Protein AF-A0A497E7P8-F1 (afdb_monomer_lite)

pLDDT: mean 84.79, std 16.1, range [25.72, 96.69]

Radius of gyration: 25.71 Å; chains: 1; bounding box: 51×33×72 Å

Foldseek 3Di:
DALLLVVLCVLCPPPPVLLQQLLVLQDDPPDPDSPVSSVVNVCCSVQVPCVVVCLVSCCVSSPDDSVSSVVRSVRRVVVNVVVVVVVLVVVLVVCQVPDFWWKFFQFPAPAFPCNVVCVVVVLSCLRIDGDDDPCLLVDDPVVVLVSVLVSLVCCCVVPVQQRHRRGHGQKIWTDSGSPDHTFIAGSNSDTDPPPPPDCPVDDDPPPPPDDD

Structure (mmCIF, N/CA/C/O backbone):
data_AF-A0A497E7P8-F1
#
_entry.id   AF-A0A497E7P8-F1
#
loop_
_atom_site.group_PDB
_atom_site.id
_atom_site.type_symbol
_atom_site.label_atom_id
_atom_site.label_alt_id
_atom_site.label_comp_id
_atom_site.label_asym_id
_atom_site.label_entity_id
_atom_site.label_seq_id
_atom_site.pdbx_PDB_ins_code
_atom_site.Cartn_x
_atom_site.Cartn_y
_atom_site.Cartn_z
_atom_site.occupancy
_atom_site.B_iso_or_equiv
_atom_site.auth_seq_id
_atom_site.auth_comp_id
_atom_site.auth_asym_id
_atom_site.auth_atom_id
_atom_site.pdbx_PDB_model_num
ATOM 1 N N . MET A 1 1 ? 8.114 -11.329 -21.591 1.00 76.38 1 MET A N 1
ATOM 2 C CA . MET A 1 1 ? 8.600 -10.273 -22.505 1.00 76.38 1 MET A CA 1
ATOM 3 C C . MET A 1 1 ? 7.388 -9.759 -23.255 1.00 76.38 1 MET A C 1
ATOM 5 O O . MET A 1 1 ? 6.686 -10.575 -23.845 1.00 76.38 1 MET A O 1
ATOM 9 N N . ILE A 1 2 ? 7.108 -8.468 -23.131 1.00 91.38 2 ILE A N 1
ATOM 10 C CA . ILE A 1 2 ? 5.916 -7.795 -23.674 1.00 91.38 2 ILE A CA 1
ATOM 11 C C . ILE A 1 2 ? 6.019 -7.539 -25.187 1.00 91.38 2 ILE A C 1
ATOM 13 O O . ILE A 1 2 ? 7.109 -7.665 -25.750 1.00 91.38 2 ILE A O 1
ATOM 17 N N . ALA A 1 3 ? 4.910 -7.175 -25.836 1.00 92.44 3 ALA A N 1
ATOM 18 C CA . ALA A 1 3 ? 4.824 -7.016 -27.293 1.00 92.44 3 ALA A CA 1
ATOM 19 C C . ALA A 1 3 ? 5.850 -6.024 -27.881 1.00 92.44 3 ALA A C 1
ATOM 21 O O . ALA A 1 3 ? 6.645 -6.420 -28.735 1.00 92.44 3 ALA A O 1
ATOM 22 N N . ILE A 1 4 ? 5.952 -4.795 -27.360 1.00 91.81 4 ILE A N 1
ATOM 23 C CA . ILE A 1 4 ? 6.941 -3.809 -27.841 1.00 91.81 4 ILE A CA 1
ATOM 24 C C . ILE A 1 4 ? 8.383 -4.291 -27.632 1.00 91.81 4 ILE A C 1
ATOM 26 O O . ILE A 1 4 ? 9.257 -4.059 -28.462 1.00 91.81 4 ILE A O 1
ATOM 30 N N . GLY A 1 5 ? 8.636 -5.033 -26.551 1.00 92.19 5 GLY A N 1
ATOM 31 C CA . GLY A 1 5 ? 9.935 -5.645 -26.291 1.00 92.19 5 GLY A CA 1
ATOM 32 C C . GLY A 1 5 ? 10.304 -6.709 -27.320 1.00 92.19 5 GLY A C 1
ATOM 33 O O . GLY A 1 5 ? 11.454 -6.760 -27.753 1.00 92.19 5 GLY A O 1
ATOM 34 N N . LYS A 1 6 ? 9.326 -7.519 -27.747 1.00 93.38 6 LYS A N 1
ATOM 35 C CA . LYS A 1 6 ? 9.499 -8.499 -28.827 1.00 93.38 6 LYS A CA 1
ATOM 36 C C . LYS A 1 6 ? 9.767 -7.807 -30.162 1.00 93.38 6 LYS A C 1
ATOM 38 O O . LYS A 1 6 ? 10.708 -8.208 -30.836 1.00 93.38 6 LYS A O 1
ATOM 43 N N . LEU A 1 7 ? 9.017 -6.753 -30.499 1.00 92.00 7 LEU A N 1
ATOM 44 C CA . LEU A 1 7 ? 9.219 -5.989 -31.735 1.00 92.00 7 LEU A CA 1
ATOM 45 C C . LEU A 1 7 ? 10.624 -5.371 -31.788 1.00 92.00 7 LEU A C 1
ATOM 47 O O . LEU A 1 7 ? 11.366 -5.578 -32.745 1.00 92.00 7 LEU A O 1
ATOM 51 N N . ILE A 1 8 ? 11.040 -4.686 -30.717 1.00 91.62 8 ILE A N 1
ATOM 52 C CA . ILE A 1 8 ? 12.391 -4.115 -30.608 1.00 91.62 8 ILE A CA 1
ATOM 53 C C . ILE A 1 8 ? 13.456 -5.217 -30.753 1.00 91.62 8 ILE A C 1
ATOM 55 O O . ILE A 1 8 ? 14.441 -5.041 -31.471 1.00 91.62 8 ILE A O 1
ATOM 59 N N . GLN A 1 9 ? 13.259 -6.371 -30.107 1.00 92.25 9 GLN A N 1
ATOM 60 C CA . GLN A 1 9 ? 14.181 -7.505 -30.199 1.00 92.25 9 GLN A CA 1
ATOM 61 C C . GLN A 1 9 ? 14.230 -8.115 -31.608 1.00 92.25 9 GLN A C 1
ATOM 63 O O . GLN A 1 9 ? 15.297 -8.554 -32.028 1.00 92.25 9 GLN A O 1
ATOM 68 N N . GLN A 1 10 ? 13.117 -8.134 -32.344 1.00 91.38 10 GLN A N 1
ATOM 69 C CA . GLN A 1 10 ? 13.063 -8.605 -33.731 1.00 91.38 10 GLN A CA 1
ATOM 70 C C . GLN A 1 10 ? 13.811 -7.664 -34.684 1.00 91.38 10 GLN A C 1
ATOM 72 O O . GLN A 1 10 ? 14.543 -8.134 -35.550 1.00 91.38 10 GLN A O 1
ATOM 77 N N . ILE A 1 11 ? 13.683 -6.347 -34.494 1.00 88.50 11 ILE A N 1
ATOM 78 C CA . ILE A 1 11 ? 14.318 -5.330 -35.350 1.00 88.50 11 ILE A CA 1
ATOM 79 C C . ILE A 1 11 ? 15.834 -5.254 -35.110 1.00 88.50 11 ILE A C 1
ATOM 81 O O . ILE A 1 11 ? 16.630 -5.139 -36.046 1.00 88.50 11 ILE A O 1
ATOM 85 N N . ILE A 1 12 ? 16.246 -5.303 -33.842 1.00 90.06 12 ILE A N 1
ATOM 86 C CA . ILE A 1 12 ? 17.648 -5.119 -33.439 1.00 90.06 12 ILE A CA 1
ATOM 87 C C . ILE A 1 12 ? 18.404 -6.450 -33.417 1.00 90.06 12 ILE A C 1
ATOM 89 O O . ILE A 1 12 ? 19.608 -6.488 -33.673 1.00 90.06 12 ILE A O 1
ATOM 93 N N . GLY A 1 13 ? 17.724 -7.555 -33.107 1.00 86.50 13 GLY A N 1
ATOM 94 C CA . GLY A 1 13 ? 18.360 -8.852 -32.908 1.00 86.50 13 GLY A CA 1
ATOM 95 C C . GLY A 1 13 ? 19.451 -8.792 -31.832 1.00 86.50 13 GLY A C 1
ATOM 96 O O . GLY A 1 13 ? 19.269 -8.213 -30.759 1.00 86.50 13 GLY A O 1
ATOM 97 N N . ASN A 1 14 ? 20.609 -9.382 -32.132 1.00 83.50 14 ASN A N 1
ATOM 98 C CA . ASN A 1 14 ? 21.807 -9.325 -31.284 1.00 83.50 14 ASN A CA 1
ATOM 99 C C . ASN A 1 14 ? 22.784 -8.205 -31.695 1.00 83.50 14 ASN A C 1
ATOM 101 O O . ASN A 1 14 ? 23.927 -8.181 -31.230 1.00 83.50 14 ASN A O 1
ATOM 105 N N . ASP A 1 15 ? 22.359 -7.276 -32.558 1.00 89.69 15 ASP A N 1
ATOM 106 C CA . ASP A 1 15 ? 23.207 -6.192 -33.047 1.00 89.69 15 ASP A CA 1
ATOM 107 C C . ASP A 1 15 ? 23.409 -5.122 -31.962 1.00 89.69 15 ASP A C 1
ATOM 109 O O . ASP A 1 15 ? 22.532 -4.311 -31.642 1.00 89.69 15 ASP A O 1
ATOM 113 N N . LYS A 1 16 ? 24.617 -5.110 -31.389 1.00 87.19 16 LYS A N 1
ATOM 114 C CA . LYS A 1 16 ? 25.016 -4.142 -30.361 1.00 87.19 16 LYS A CA 1
ATOM 115 C C . LYS A 1 16 ? 24.975 -2.701 -30.874 1.00 87.19 16 LYS A C 1
ATOM 117 O O . LYS A 1 16 ? 24.646 -1.807 -30.098 1.00 87.19 16 LYS A O 1
ATOM 122 N N . LYS A 1 17 ? 25.284 -2.469 -32.154 1.00 87.69 17 LYS A N 1
ATOM 123 C CA . LYS A 1 17 ? 25.338 -1.127 -32.744 1.00 87.69 17 LYS A CA 1
ATOM 124 C C . LYS A 1 17 ? 23.933 -0.544 -32.870 1.00 87.69 17 LYS A C 1
ATOM 126 O O . LYS A 1 17 ? 23.681 0.527 -32.323 1.00 87.69 17 LYS A O 1
ATOM 131 N N . LYS A 1 18 ? 22.994 -1.299 -33.446 1.00 87.25 18 LYS A N 1
ATOM 132 C CA . LYS A 1 18 ? 21.576 -0.895 -33.525 1.00 87.25 18 LYS A CA 1
ATOM 133 C C . LYS A 1 18 ? 20.956 -0.672 -32.146 1.00 87.25 18 LYS A C 1
ATOM 135 O O . LYS A 1 18 ? 20.196 0.270 -31.939 1.00 87.25 18 LYS A O 1
ATOM 140 N N . ARG A 1 19 ? 21.325 -1.500 -31.160 1.00 88.50 19 ARG A N 1
ATOM 141 C CA . ARG A 1 19 ? 20.886 -1.319 -29.769 1.00 88.50 19 ARG A CA 1
ATOM 142 C C . ARG A 1 19 ? 21.391 -0.009 -29.164 1.00 88.50 19 ARG A C 1
ATOM 144 O O . ARG A 1 19 ? 20.652 0.646 -28.432 1.00 88.50 19 ARG A O 1
ATOM 151 N N . HIS A 1 20 ? 22.641 0.359 -29.440 1.00 89.69 20 HIS A N 1
ATOM 152 C CA . HIS A 1 20 ? 23.222 1.624 -28.991 1.00 89.69 20 HIS A CA 1
ATOM 153 C C . HIS A 1 20 ? 22.551 2.824 -29.668 1.00 89.69 20 HIS A C 1
ATOM 155 O O . HIS A 1 20 ? 22.216 3.790 -28.986 1.00 89.69 20 HIS A O 1
ATOM 161 N N . GLU A 1 21 ? 22.307 2.742 -30.976 1.00 88.75 21 GLU A N 1
ATOM 162 C CA . GLU A 1 21 ? 21.628 3.783 -31.754 1.00 88.75 21 GLU A CA 1
ATOM 163 C C . GLU A 1 21 ? 20.201 4.024 -31.248 1.00 88.75 21 GLU A C 1
ATOM 165 O O . GLU A 1 21 ? 19.846 5.167 -30.950 1.00 88.75 21 GLU A O 1
ATOM 170 N N . LEU A 1 22 ? 19.418 2.959 -31.029 1.00 89.38 22 LEU A N 1
ATOM 171 C CA . LEU A 1 22 ? 18.080 3.093 -30.450 1.00 89.38 22 LEU A CA 1
ATOM 172 C C . LEU A 1 22 ? 18.133 3.652 -29.020 1.00 89.38 22 LEU A C 1
ATOM 174 O O . LEU A 1 22 ? 17.327 4.494 -28.641 1.00 89.38 22 LEU A O 1
ATOM 178 N N . ALA A 1 23 ? 19.084 3.216 -28.193 1.00 90.19 23 ALA A N 1
ATOM 179 C CA . ALA A 1 23 ? 19.199 3.755 -26.840 1.00 90.19 23 ALA A CA 1
ATOM 180 C C . ALA A 1 23 ? 19.486 5.270 -26.850 1.00 90.19 23 ALA A C 1
ATOM 182 O O . ALA A 1 23 ? 18.928 6.003 -26.031 1.00 90.19 23 ALA A O 1
ATOM 183 N N . LEU A 1 24 ? 20.316 5.745 -27.784 1.00 89.19 24 LEU A N 1
ATOM 184 C CA . LEU A 1 24 ? 20.619 7.167 -27.949 1.00 89.19 24 LEU A CA 1
ATOM 185 C C . LEU A 1 24 ? 19.427 7.970 -28.473 1.00 89.19 24 LEU A C 1
ATOM 187 O O . LEU A 1 24 ? 19.174 9.052 -27.946 1.00 89.19 24 LEU A O 1
ATOM 191 N N . SER A 1 25 ? 18.669 7.450 -29.441 1.00 87.62 25 SER A N 1
ATOM 192 C CA . SER A 1 25 ? 17.491 8.153 -29.975 1.00 87.62 25 SER A CA 1
ATOM 193 C C . SER A 1 25 ? 16.391 8.340 -28.921 1.00 87.62 25 SER A C 1
ATOM 195 O O . SER A 1 25 ? 15.680 9.347 -28.913 1.00 87.62 25 SER A O 1
ATOM 197 N N . LEU A 1 26 ? 16.295 7.417 -27.960 1.00 86.50 26 LEU A N 1
ATOM 198 C CA . LEU A 1 26 ? 15.367 7.523 -26.834 1.00 86.50 26 LEU A CA 1
ATOM 199 C C . LEU A 1 26 ? 15.877 8.455 -25.716 1.00 86.50 26 LEU A C 1
ATOM 201 O O . LEU A 1 26 ? 15.078 8.977 -24.925 1.00 86.50 26 LEU A O 1
ATOM 205 N N . ALA A 1 27 ? 17.186 8.706 -25.638 1.00 87.25 27 ALA A N 1
ATOM 206 C CA . ALA A 1 27 ? 17.802 9.528 -24.599 1.00 87.25 27 ALA A CA 1
ATOM 207 C C . ALA A 1 27 ? 17.568 11.045 -24.804 1.00 87.25 27 ALA A C 1
ATOM 209 O O . ALA A 1 27 ? 17.138 11.489 -25.870 1.00 87.25 27 ALA A O 1
ATOM 210 N N . PRO A 1 28 ? 17.800 11.878 -23.771 1.00 83.56 28 PRO A N 1
ATOM 211 C CA . PRO A 1 28 ? 17.889 13.326 -23.941 1.00 83.56 28 PRO A CA 1
ATOM 212 C C . PRO A 1 28 ? 19.086 13.734 -24.826 1.00 83.56 28 PRO A C 1
ATOM 214 O O . PRO A 1 28 ? 20.125 13.060 -24.781 1.00 83.56 28 PRO A O 1
ATOM 217 N N . PRO A 1 29 ? 18.995 14.854 -25.570 1.00 80.12 29 PRO A N 1
ATOM 218 C CA . PRO A 1 29 ? 20.116 15.388 -26.343 1.00 80.12 29 PRO A CA 1
ATOM 219 C C . PRO A 1 29 ? 21.347 15.642 -25.460 1.00 80.12 29 PRO A C 1
ATOM 221 O O . PRO A 1 29 ? 21.220 16.083 -24.319 1.00 80.12 29 PRO A O 1
ATOM 224 N N . GLY A 1 30 ? 22.546 15.363 -25.979 1.00 79.62 30 GLY A N 1
ATOM 225 C CA . GLY A 1 30 ? 23.806 15.590 -25.254 1.00 79.62 30 GLY A CA 1
ATOM 226 C C . GLY A 1 30 ? 24.160 14.530 -24.201 1.00 79.62 30 GLY A C 1
ATOM 227 O O . GLY A 1 30 ? 25.077 14.739 -23.405 1.00 79.62 30 GLY A O 1
ATOM 228 N N . THR A 1 31 ? 23.465 13.388 -24.182 1.00 84.12 31 THR A N 1
ATOM 229 C CA . THR A 1 31 ? 23.794 12.269 -23.286 1.00 84.12 31 THR A CA 1
ATOM 230 C C . THR A 1 31 ? 25.178 11.696 -23.618 1.00 84.12 31 THR A C 1
ATOM 232 O O . THR A 1 31 ? 25.364 11.087 -24.666 1.00 84.12 31 THR A O 1
ATOM 235 N N . LYS A 1 32 ? 26.148 11.878 -22.710 1.00 77.69 32 LYS A N 1
ATOM 236 C CA . LYS A 1 32 ? 27.525 11.356 -22.847 1.00 77.69 32 LYS A CA 1
ATOM 237 C C . LYS A 1 32 ? 27.699 9.936 -22.291 1.00 77.69 32 LYS A C 1
ATOM 239 O O . LYS A 1 32 ? 28.597 9.220 -22.714 1.00 77.69 32 LYS A O 1
ATOM 244 N N . ASP A 1 33 ? 26.849 9.537 -21.344 1.00 86.38 33 ASP A N 1
ATOM 245 C CA . ASP A 1 33 ? 26.874 8.221 -20.693 1.00 86.38 33 ASP A CA 1
ATOM 246 C C . ASP A 1 33 ? 25.777 7.311 -21.264 1.00 86.38 33 ASP A C 1
ATOM 248 O O . ASP A 1 33 ? 24.584 7.521 -21.025 1.00 86.38 33 ASP A O 1
ATOM 252 N N . LEU A 1 34 ? 26.197 6.282 -22.003 1.00 85.75 34 LEU A N 1
ATOM 253 C CA . LEU A 1 34 ? 25.316 5.323 -22.667 1.00 85.75 34 LEU A CA 1
ATOM 254 C C . LEU A 1 34 ? 24.761 4.240 -21.720 1.00 85.75 34 LEU A C 1
ATOM 256 O O . LEU A 1 34 ? 23.762 3.589 -22.039 1.00 85.75 34 LEU A O 1
ATOM 260 N N . GLY A 1 35 ? 25.346 4.067 -20.530 1.00 88.31 35 GLY A N 1
ATOM 261 C CA . GLY A 1 35 ? 24.931 3.029 -19.586 1.00 88.31 35 GLY A CA 1
ATOM 262 C C . GLY A 1 35 ? 23.484 3.205 -19.119 1.00 88.31 35 GLY A C 1
ATOM 263 O O . GLY A 1 35 ? 22.708 2.245 -19.082 1.00 88.31 35 GLY A O 1
ATOM 264 N N . LYS A 1 36 ? 23.078 4.447 -18.821 1.00 88.31 36 LYS A N 1
ATOM 265 C CA . LYS A 1 36 ? 21.703 4.756 -18.387 1.00 88.31 36 LYS A CA 1
ATOM 266 C C . LYS A 1 36 ? 20.666 4.539 -19.502 1.00 88.31 36 LYS A C 1
ATOM 268 O O . LYS A 1 36 ? 19.674 3.860 -19.225 1.00 88.31 36 LYS A O 1
ATOM 273 N N . PRO A 1 37 ? 20.842 5.061 -20.733 1.00 89.56 37 PRO A N 1
ATOM 274 C CA . PRO A 1 37 ? 19.954 4.759 -21.856 1.00 89.56 37 PRO A CA 1
ATOM 275 C 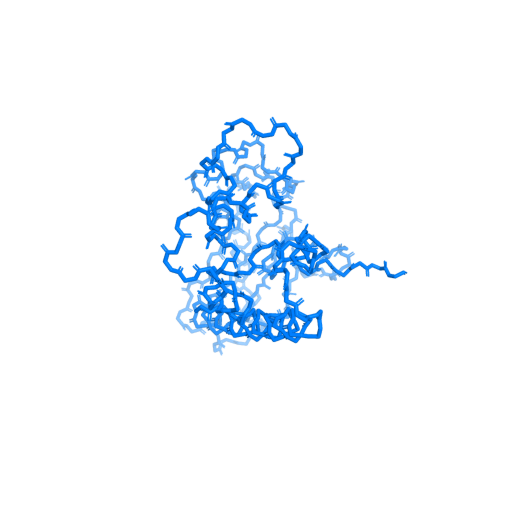C . PRO A 1 37 ? 19.795 3.267 -22.144 1.00 89.56 37 PRO A C 1
ATOM 277 O O . PRO A 1 37 ? 18.669 2.797 -22.286 1.00 89.56 37 PRO A O 1
ATOM 280 N N . LEU A 1 38 ? 20.889 2.498 -22.153 1.00 91.19 38 LEU A N 1
ATOM 281 C CA . LEU A 1 38 ? 20.825 1.056 -22.410 1.00 91.19 38 LEU A CA 1
ATOM 282 C C . LEU A 1 38 ? 20.051 0.304 -21.330 1.00 91.19 38 LEU A C 1
ATOM 284 O O . LEU A 1 38 ? 19.269 -0.594 -21.648 1.00 91.19 38 LEU A O 1
ATOM 288 N N . ARG A 1 39 ? 20.226 0.687 -20.058 1.00 90.50 39 ARG A N 1
ATOM 289 C CA . ARG A 1 39 ? 19.448 0.121 -18.950 1.00 90.50 39 ARG A CA 1
ATOM 290 C C . ARG A 1 39 ? 17.959 0.435 -19.092 1.00 90.50 39 ARG A C 1
ATOM 292 O O . ARG A 1 39 ? 17.146 -0.461 -18.903 1.00 90.50 39 ARG A O 1
ATOM 299 N N . ARG A 1 40 ? 17.609 1.671 -19.463 1.00 90.06 40 ARG A N 1
ATOM 300 C CA . ARG A 1 40 ? 16.211 2.080 -19.694 1.00 90.06 40 ARG A CA 1
ATOM 301 C C . ARG A 1 40 ? 15.588 1.355 -20.881 1.00 90.06 40 ARG A C 1
ATOM 303 O O . ARG A 1 40 ? 14.454 0.917 -20.773 1.00 90.06 40 ARG A O 1
ATOM 310 N N . LEU A 1 41 ? 16.327 1.186 -21.978 1.00 91.00 41 LEU A N 1
ATOM 311 C CA . LEU A 1 41 ? 15.869 0.402 -23.124 1.00 91.00 41 LEU A CA 1
ATOM 312 C C . LEU A 1 41 ? 15.643 -1.065 -22.729 1.00 91.00 41 LEU A C 1
ATOM 314 O O . LEU A 1 41 ? 14.617 -1.641 -23.069 1.00 91.00 41 LEU A O 1
ATOM 318 N N . ALA A 1 42 ? 16.561 -1.660 -21.962 1.00 90.88 42 ALA A N 1
ATOM 319 C CA . ALA A 1 42 ? 16.397 -3.025 -21.462 1.00 90.88 42 ALA A CA 1
ATOM 320 C C . ALA A 1 42 ? 15.180 -3.165 -20.527 1.00 90.88 42 ALA A C 1
ATOM 322 O O . ALA A 1 42 ? 14.463 -4.161 -20.592 1.00 90.88 42 ALA A O 1
ATOM 323 N N . GLU A 1 43 ? 14.942 -2.173 -19.668 1.00 91.00 43 GLU A N 1
ATOM 324 C CA . GLU A 1 43 ? 13.773 -2.111 -18.790 1.00 91.00 43 GLU A CA 1
ATOM 325 C C . GLU A 1 43 ? 12.482 -1.988 -19.600 1.00 91.00 43 GLU A C 1
ATOM 327 O O . GLU A 1 43 ? 11.607 -2.837 -19.457 1.00 91.00 43 GLU A O 1
ATOM 332 N N . LEU A 1 44 ? 12.423 -1.049 -20.548 1.00 91.25 44 LEU A N 1
ATOM 333 C CA . LEU A 1 44 ? 11.313 -0.882 -21.485 1.00 91.25 44 LEU A CA 1
ATOM 334 C C . LEU A 1 44 ? 10.996 -2.181 -22.239 1.00 91.25 44 LEU A C 1
ATOM 336 O O . LEU A 1 44 ? 9.845 -2.593 -22.280 1.00 91.25 44 LEU A O 1
ATOM 340 N N . MET A 1 45 ? 12.000 -2.873 -22.787 1.00 92.38 45 MET A N 1
ATOM 341 C CA . MET A 1 45 ? 11.788 -4.143 -23.498 1.00 92.38 45 MET A CA 1
ATOM 342 C C . MET A 1 45 ? 11.275 -5.263 -22.581 1.00 92.38 45 MET A C 1
ATOM 344 O O . MET A 1 45 ? 10.562 -6.169 -23.017 1.00 92.38 45 MET A O 1
ATOM 348 N N . ARG A 1 46 ? 11.661 -5.244 -21.302 1.00 91.94 46 ARG A N 1
ATOM 349 C CA . ARG A 1 46 ? 11.294 -6.289 -20.345 1.00 91.94 46 ARG A CA 1
ATOM 350 C C . ARG A 1 46 ? 9.903 -6.067 -19.760 1.00 91.94 46 ARG A C 1
ATOM 352 O O . ARG A 1 46 ? 9.145 -7.032 -19.675 1.00 91.94 46 ARG A O 1
ATOM 359 N N . THR A 1 47 ? 9.612 -4.841 -19.331 1.00 87.94 47 THR A N 1
ATOM 360 C CA . THR A 1 47 ? 8.450 -4.495 -18.499 1.00 87.94 47 THR A CA 1
ATOM 361 C C . THR A 1 47 ? 7.512 -3.487 -19.136 1.00 87.94 47 THR A C 1
ATOM 363 O O . THR A 1 47 ? 6.435 -3.283 -18.602 1.00 87.94 47 THR A O 1
ATOM 366 N N . GLY A 1 48 ? 7.900 -2.808 -20.217 1.00 86.81 48 GLY A N 1
ATOM 367 C CA . GLY A 1 48 ? 7.069 -1.758 -20.827 1.00 86.81 48 GLY A CA 1
ATOM 368 C C . GLY A 1 48 ? 6.993 -0.498 -19.986 1.00 86.81 48 GLY A C 1
ATOM 369 O O . GLY A 1 48 ? 6.218 0.410 -20.286 1.00 86.81 48 GLY A O 1
ATOM 370 N N . GLU A 1 49 ? 7.799 -0.421 -18.927 1.00 84.06 49 GLU A N 1
ATOM 371 C CA . GLU A 1 49 ? 7.821 0.745 -18.068 1.00 84.06 49 GLU A CA 1
ATOM 372 C C . GLU A 1 49 ? 8.208 1.972 -18.896 1.00 84.06 49 GLU A C 1
ATOM 374 O O . GLU A 1 49 ? 9.157 1.948 -19.682 1.00 84.06 49 GLU A O 1
ATOM 379 N N . ARG A 1 50 ? 7.476 3.070 -18.684 1.00 83.06 50 ARG A N 1
ATOM 380 C CA . ARG A 1 50 ? 7.690 4.356 -19.367 1.00 83.06 50 ARG A CA 1
ATOM 381 C C . ARG A 1 50 ? 7.415 4.320 -20.866 1.00 83.06 50 ARG A C 1
ATOM 383 O O . ARG A 1 50 ? 7.816 5.263 -21.544 1.00 83.06 50 ARG A O 1
ATOM 390 N N . LEU A 1 51 ? 6.689 3.316 -21.371 1.00 86.38 51 LEU A N 1
ATOM 391 C CA . LEU A 1 51 ? 6.28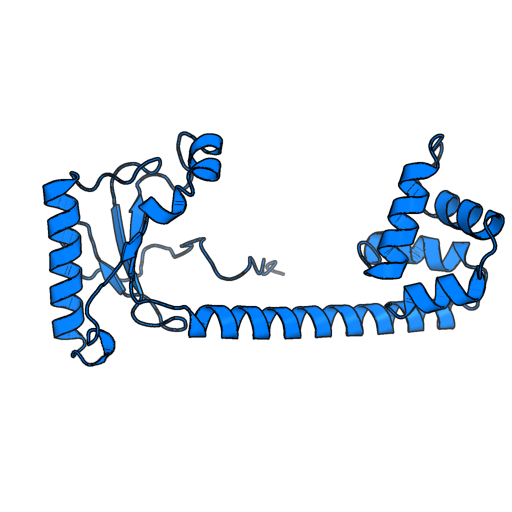7 3.271 -22.776 1.00 86.38 51 LEU A CA 1
ATOM 392 C C . LEU A 1 51 ? 5.636 4.587 -23.217 1.00 86.38 51 LEU A C 1
ATOM 394 O O . LEU A 1 51 ? 6.085 5.153 -24.204 1.00 86.38 51 LEU A O 1
ATOM 398 N N . ASN A 1 52 ? 4.716 5.143 -22.413 1.00 85.19 52 ASN A N 1
ATOM 399 C CA . ASN A 1 52 ? 4.085 6.460 -22.627 1.00 85.19 52 ASN A CA 1
ATOM 400 C C . ASN A 1 52 ? 5.081 7.596 -22.912 1.00 85.19 52 ASN A C 1
ATOM 402 O O . ASN A 1 52 ? 4.804 8.481 -23.709 1.00 85.19 52 ASN A O 1
ATOM 406 N N . ALA A 1 53 ? 6.249 7.591 -22.263 1.00 85.75 53 ALA A N 1
ATOM 407 C CA . ALA A 1 53 ? 7.260 8.634 -22.443 1.00 85.75 53 ALA A CA 1
ATOM 408 C C . ALA A 1 53 ? 8.109 8.440 -23.713 1.00 85.75 53 ALA A C 1
ATOM 410 O O . ALA A 1 53 ? 8.854 9.344 -24.095 1.00 85.75 53 ALA A O 1
ATOM 411 N N . TYR A 1 54 ? 8.032 7.263 -24.339 1.00 86.44 54 TYR A N 1
ATOM 412 C CA . TYR A 1 54 ? 8.867 6.867 -25.468 1.00 86.44 54 TYR A CA 1
ATOM 413 C C . TYR A 1 54 ? 8.087 6.582 -26.754 1.00 86.44 54 TYR A C 1
ATOM 415 O O . TYR A 1 54 ? 8.736 6.420 -27.777 1.00 86.44 54 TYR A O 1
ATOM 423 N N . GLN A 1 55 ? 6.749 6.564 -26.747 1.00 86.12 55 GLN A N 1
ATOM 424 C CA . GLN A 1 55 ? 5.924 6.162 -27.903 1.00 86.12 55 GLN A CA 1
ATOM 425 C C . GLN A 1 55 ? 6.307 6.896 -29.192 1.00 86.12 55 GLN A C 1
ATOM 427 O O . GLN A 1 55 ? 6.698 6.263 -30.167 1.00 86.12 55 GLN A O 1
ATOM 432 N N . GLU A 1 56 ? 6.305 8.231 -29.162 1.00 85.38 56 GLU A N 1
ATOM 433 C CA . GLU A 1 56 ? 6.633 9.057 -30.334 1.00 85.38 56 GLU A CA 1
ATOM 434 C C . GLU A 1 56 ? 8.081 8.858 -30.805 1.00 85.38 56 GLU A C 1
ATOM 436 O O . GLU A 1 56 ? 8.387 8.830 -32.000 1.00 85.38 56 GLU A O 1
ATOM 441 N N . LYS A 1 57 ? 9.000 8.655 -29.855 1.00 87.69 57 LYS A N 1
ATOM 442 C CA . LYS A 1 57 ? 10.404 8.387 -30.178 1.00 87.69 57 LYS A CA 1
ATOM 443 C C . LYS A 1 57 ? 10.605 6.983 -30.746 1.00 87.69 57 LYS A C 1
ATOM 445 O O . LYS A 1 57 ? 11.479 6.795 -31.577 1.00 87.69 57 LYS A O 1
ATOM 450 N N . LEU A 1 58 ? 9.818 5.999 -30.315 1.00 87.31 58 LEU A N 1
ATOM 451 C CA . LEU A 1 58 ? 9.877 4.632 -30.833 1.00 87.31 58 LEU A CA 1
ATOM 452 C C . LEU A 1 58 ? 9.347 4.563 -32.265 1.00 87.31 58 LEU A C 1
ATOM 454 O O . LEU A 1 58 ? 10.000 3.938 -33.097 1.00 87.31 58 LEU A O 1
ATOM 458 N N . ARG A 1 59 ? 8.236 5.255 -32.562 1.00 86.44 59 ARG A N 1
ATOM 459 C CA . ARG A 1 59 ? 7.687 5.367 -33.927 1.00 86.44 59 ARG A CA 1
ATOM 460 C C . ARG A 1 59 ? 8.729 5.899 -34.908 1.00 86.44 59 ARG A C 1
A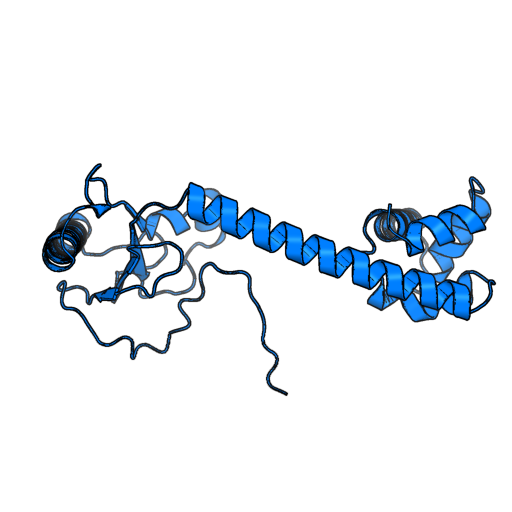TOM 462 O O . ARG A 1 59 ? 8.957 5.310 -35.955 1.00 86.44 59 ARG A O 1
ATOM 469 N N . SER A 1 60 ? 9.416 6.972 -34.521 1.00 85.00 60 SER A N 1
ATOM 470 C CA . SER A 1 60 ? 10.442 7.605 -35.358 1.00 85.00 60 SER A CA 1
ATOM 471 C C . SER A 1 60 ? 11.770 6.839 -35.409 1.00 85.00 60 SER A C 1
ATOM 473 O O . SER A 1 60 ? 12.438 6.850 -36.439 1.00 85.00 60 SER A O 1
ATOM 475 N N . ALA A 1 61 ? 12.178 6.170 -34.326 1.00 86.56 61 ALA A N 1
ATOM 476 C CA . ALA A 1 61 ? 13.504 5.556 -34.236 1.00 86.56 61 ALA A CA 1
ATOM 477 C C . ALA A 1 61 ? 13.596 4.118 -34.762 1.00 86.56 61 ALA A C 1
ATOM 479 O O . ALA A 1 61 ? 14.697 3.674 -35.082 1.00 86.56 61 ALA A O 1
ATOM 480 N N . LEU A 1 62 ? 12.491 3.367 -34.803 1.00 84.12 62 LEU A N 1
ATOM 481 C CA . LEU A 1 62 ? 12.528 1.954 -35.196 1.00 84.12 62 LEU A CA 1
ATOM 482 C C . LEU A 1 62 ? 12.609 1.746 -36.713 1.00 84.12 62 LEU A C 1
ATOM 484 O O . LEU A 1 62 ? 13.016 0.667 -37.138 1.00 84.12 62 LEU A O 1
ATOM 488 N N . GLY A 1 63 ? 12.278 2.763 -37.518 1.00 81.81 63 GLY A N 1
ATOM 489 C CA . GLY A 1 63 ? 12.406 2.709 -38.979 1.00 81.81 63 GLY A CA 1
ATOM 490 C C . GLY A 1 63 ? 11.564 1.610 -39.638 1.00 81.81 63 GLY A C 1
ATOM 491 O O . GLY A 1 63 ? 11.921 1.127 -40.709 1.00 81.81 63 GLY A O 1
ATOM 492 N N . VAL A 1 64 ? 10.489 1.185 -38.974 1.00 85.50 64 VAL A N 1
ATOM 493 C CA . VAL A 1 64 ? 9.515 0.204 -39.467 1.00 85.50 64 VAL A CA 1
ATOM 494 C C . VAL A 1 64 ? 8.170 0.881 -39.689 1.00 85.50 64 VAL A C 1
ATOM 496 O O . VAL A 1 64 ? 7.983 2.037 -39.311 1.00 85.50 64 VAL A O 1
ATOM 499 N N . ASP A 1 65 ? 7.244 0.145 -40.297 1.00 88.38 65 ASP A N 1
ATOM 500 C CA . ASP A 1 65 ? 5.875 0.599 -40.499 1.00 88.38 65 ASP A CA 1
ATOM 501 C C . ASP A 1 65 ? 5.238 1.082 -39.186 1.00 88.38 65 ASP A C 1
ATOM 503 O O . ASP A 1 65 ? 5.316 0.419 -38.146 1.00 88.38 65 ASP A O 1
ATOM 507 N N . GLU A 1 66 ? 4.621 2.260 -39.240 1.00 86.50 66 GLU A N 1
ATOM 508 C CA . GLU A 1 66 ? 4.054 2.927 -38.071 1.00 86.50 66 GLU A CA 1
ATOM 509 C C . GLU A 1 66 ? 2.897 2.116 -37.480 1.00 86.50 66 GLU A C 1
ATOM 511 O O . GLU A 1 66 ? 2.751 2.059 -36.256 1.00 86.50 66 GLU A O 1
ATOM 516 N N . MET A 1 67 ? 2.127 1.425 -38.331 1.00 88.62 67 MET A N 1
ATOM 517 C CA . MET A 1 67 ? 1.065 0.526 -37.8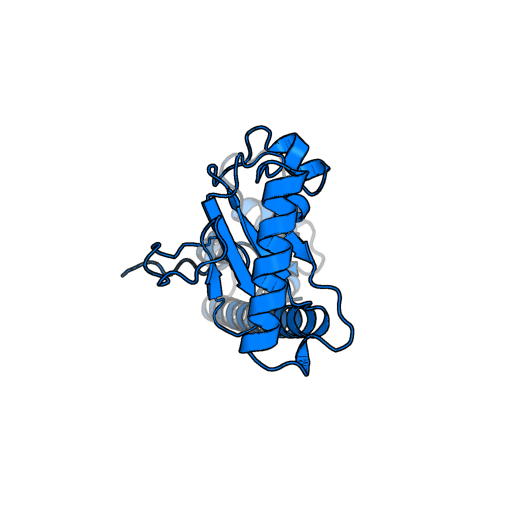77 1.00 88.62 67 MET A CA 1
ATOM 518 C C . MET A 1 67 ? 1.621 -0.601 -37.003 1.00 88.62 67 MET A C 1
ATOM 520 O O . MET A 1 67 ? 1.135 -0.795 -35.896 1.00 88.62 67 MET A O 1
ATOM 524 N N . LEU A 1 68 ? 2.714 -1.255 -37.415 1.00 89.94 68 LEU A N 1
ATOM 525 C CA . LEU A 1 68 ? 3.339 -2.323 -36.621 1.00 89.94 68 LEU A CA 1
ATOM 526 C C . LEU A 1 68 ? 3.820 -1.841 -35.243 1.00 89.94 68 LEU A C 1
ATOM 528 O O . LEU A 1 68 ? 3.754 -2.586 -34.262 1.00 89.94 68 LEU A O 1
ATOM 532 N N . VAL A 1 69 ? 4.326 -0.605 -35.150 1.00 88.50 69 VAL A N 1
ATOM 533 C CA . VAL A 1 69 ? 4.730 -0.019 -33.860 1.00 88.50 69 VAL A CA 1
ATOM 534 C C . VAL A 1 69 ? 3.509 0.281 -32.997 1.00 88.50 69 VAL A C 1
ATOM 536 O O . VAL A 1 69 ? 3.550 0.023 -31.794 1.00 88.50 69 VAL A O 1
ATOM 539 N N . ASN A 1 70 ? 2.436 0.808 -33.588 1.00 89.88 70 ASN A N 1
ATOM 540 C CA . ASN A 1 70 ? 1.194 1.106 -32.877 1.00 89.88 70 ASN A CA 1
ATOM 541 C C . ASN A 1 70 ? 0.533 -0.160 -32.330 1.00 89.88 70 ASN A C 1
ATOM 543 O O . ASN A 1 70 ? 0.241 -0.191 -31.135 1.00 89.88 70 ASN A O 1
ATOM 547 N N . ASP A 1 71 ? 0.424 -1.211 -33.142 1.00 93.06 71 ASP A N 1
ATOM 548 C CA . ASP A 1 71 ? -0.131 -2.503 -32.728 1.00 93.06 71 ASP A CA 1
ATOM 549 C C . ASP A 1 71 ? 0.663 -3.076 -31.542 1.00 93.06 71 ASP A C 1
ATOM 551 O O . ASP A 1 71 ? 0.108 -3.439 -30.506 1.00 93.06 71 ASP A O 1
ATOM 555 N N . ALA A 1 72 ? 2.001 -3.058 -31.618 1.00 91.44 72 ALA A N 1
ATOM 556 C CA . ALA A 1 72 ? 2.846 -3.551 -30.530 1.00 91.44 72 ALA A CA 1
ATOM 557 C C . ALA A 1 72 ? 2.759 -2.699 -29.247 1.00 91.44 72 ALA A C 1
ATOM 559 O O . ALA A 1 72 ? 2.974 -3.211 -28.139 1.00 91.44 72 ALA A O 1
ATOM 560 N N . ILE A 1 73 ? 2.496 -1.395 -29.377 1.00 91.88 73 ILE A N 1
ATOM 561 C CA . ILE A 1 73 ? 2.256 -0.490 -28.248 1.00 91.88 73 ILE A CA 1
ATOM 562 C C . ILE A 1 73 ? 0.898 -0.795 -27.603 1.00 91.88 73 ILE A C 1
ATOM 564 O O . ILE A 1 73 ? 0.834 -0.896 -26.376 1.00 91.88 73 ILE A O 1
ATOM 568 N N . GLU A 1 74 ? -0.153 -0.964 -28.403 1.00 93.06 74 GLU A N 1
ATOM 569 C CA . GLU A 1 74 ? -1.505 -1.288 -27.938 1.00 93.06 74 GLU A CA 1
ATOM 570 C C . GLU A 1 74 ? -1.536 -2.639 -27.217 1.00 93.06 74 GLU A C 1
ATOM 572 O O . GLU A 1 74 ? -1.884 -2.687 -26.034 1.00 93.06 74 GLU A O 1
ATOM 577 N N . ASP A 1 75 ? -0.995 -3.688 -27.845 1.00 93.56 75 ASP A N 1
ATOM 578 C CA . ASP A 1 75 ? -0.818 -5.014 -27.241 1.00 93.56 75 ASP A CA 1
ATOM 579 C C . ASP A 1 75 ? -0.073 -4.939 -25.900 1.00 93.56 75 ASP A C 1
ATOM 581 O O . ASP A 1 75 ? -0.366 -5.665 -24.944 1.00 93.56 75 ASP A O 1
ATOM 585 N N . THR A 1 76 ? 0.934 -4.063 -25.812 1.00 91.69 76 THR A N 1
ATOM 586 C CA . THR A 1 76 ? 1.684 -3.867 -24.569 1.00 91.69 76 THR A CA 1
ATOM 587 C C . THR A 1 76 ? 0.805 -3.256 -23.484 1.00 91.69 76 THR A C 1
ATOM 589 O O . THR A 1 76 ? 0.878 -3.694 -22.335 1.00 91.69 76 THR A O 1
ATOM 592 N N . PHE A 1 77 ? -0.026 -2.262 -23.802 1.00 92.19 77 PHE A N 1
ATOM 593 C CA . PHE A 1 77 ? -0.931 -1.683 -22.811 1.00 92.19 77 PHE A CA 1
ATOM 594 C C . PHE A 1 77 ? -1.982 -2.667 -22.331 1.00 92.19 77 PHE A C 1
ATOM 596 O O . PHE A 1 77 ? -2.246 -2.713 -21.128 1.00 92.19 77 PHE A O 1
ATOM 603 N N . GLU A 1 78 ? -2.542 -3.471 -23.231 1.00 93.19 78 GLU A N 1
ATOM 604 C CA . GLU A 1 78 ? -3.485 -4.519 -22.852 1.00 93.19 78 GLU A CA 1
ATOM 605 C C . GLU A 1 78 ? -2.836 -5.538 -21.911 1.00 93.19 78 GLU A C 1
ATOM 607 O O . GLU A 1 78 ? -3.392 -5.852 -20.854 1.00 93.19 78 GLU A O 1
ATOM 612 N N . GLN A 1 79 ? -1.614 -5.982 -22.229 1.00 92.06 79 GLN A N 1
ATOM 613 C CA . GLN A 1 79 ? -0.835 -6.883 -21.373 1.00 92.06 79 GLN A CA 1
ATOM 614 C C . GLN A 1 79 ? -0.574 -6.279 -19.988 1.00 92.06 79 GLN A C 1
ATOM 616 O O . GLN A 1 79 ? -0.769 -6.960 -18.980 1.00 92.06 79 GLN A O 1
ATOM 621 N N . LEU A 1 80 ? -0.168 -5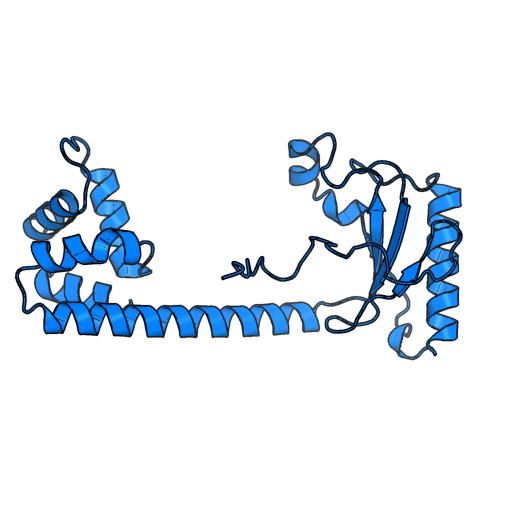.006 -19.922 1.00 90.38 80 LEU A N 1
ATOM 622 C CA . LEU A 1 80 ? 0.086 -4.318 -18.654 1.00 90.38 80 LEU A CA 1
ATOM 623 C C . LEU A 1 80 ? -1.187 -4.152 -17.824 1.00 90.38 80 LEU A C 1
ATOM 625 O O . LEU A 1 80 ? -1.165 -4.372 -16.613 1.00 90.38 80 LEU A O 1
ATOM 629 N N . LYS A 1 81 ? -2.306 -3.809 -18.466 1.00 91.12 81 LYS A N 1
ATOM 630 C CA . LYS A 1 81 ? -3.603 -3.682 -17.798 1.00 91.12 81 LYS A CA 1
ATOM 631 C C . LYS A 1 81 ? -4.053 -5.019 -17.213 1.00 91.12 81 LYS A C 1
ATOM 633 O O . LYS A 1 81 ? -4.435 -5.071 -16.043 1.00 91.12 81 LYS A O 1
ATOM 638 N N . LEU A 1 82 ? -3.953 -6.097 -17.991 1.00 91.56 82 LEU A N 1
ATOM 639 C CA . LEU A 1 82 ? -4.290 -7.441 -17.530 1.00 91.56 82 LEU A CA 1
ATOM 640 C C . LEU A 1 82 ? -3.390 -7.875 -16.365 1.00 91.56 82 LEU A C 1
ATOM 642 O O . LEU A 1 82 ? -3.877 -8.411 -15.369 1.00 91.56 82 LEU A O 1
ATOM 646 N N . GLU A 1 83 ? -2.082 -7.616 -16.450 1.00 89.69 83 GLU A N 1
ATOM 647 C CA . GLU A 1 83 ? -1.146 -7.933 -15.369 1.00 89.69 83 GLU A CA 1
ATOM 648 C C . GLU A 1 83 ? -1.479 -7.152 -14.091 1.00 89.69 83 GLU A C 1
ATOM 650 O O . GLU A 1 83 ? -1.528 -7.736 -13.006 1.00 89.69 83 GLU A O 1
ATOM 655 N N . GLU A 1 84 ? -1.774 -5.854 -14.195 1.00 89.56 84 GLU A N 1
ATOM 656 C CA . GLU A 1 84 ? -2.216 -5.055 -13.052 1.00 89.56 84 GLU A CA 1
ATOM 657 C C . GLU A 1 84 ? -3.500 -5.599 -12.419 1.00 89.56 84 GLU A C 1
ATOM 659 O O . GLU A 1 84 ? -3.611 -5.644 -11.191 1.00 89.56 84 GLU A O 1
ATOM 664 N N . GLU A 1 85 ? -4.482 -5.997 -13.228 1.00 92.38 85 GLU A N 1
ATOM 665 C CA . GLU A 1 85 ? -5.734 -6.583 -12.747 1.00 92.38 85 GLU A CA 1
ATOM 666 C C . GLU A 1 85 ? -5.485 -7.907 -12.020 1.00 92.38 85 GLU A C 1
ATOM 668 O O . GLU A 1 85 ? -5.959 -8.095 -10.894 1.00 92.38 85 GLU A O 1
ATOM 673 N N . LEU A 1 86 ? -4.661 -8.788 -12.591 1.00 91.81 86 LEU A N 1
ATOM 674 C CA . LEU A 1 86 ? -4.259 -10.039 -11.953 1.00 91.81 86 LEU A CA 1
ATOM 675 C C . LEU A 1 86 ? -3.513 -9.788 -10.640 1.00 91.81 86 LEU A C 1
ATOM 677 O O . LEU A 1 86 ? -3.826 -10.416 -9.624 1.00 91.81 86 LEU A O 1
ATOM 681 N N . GLN A 1 87 ? -2.581 -8.833 -10.614 1.00 88.50 87 GLN A N 1
ATOM 682 C CA . GLN A 1 87 ? -1.876 -8.447 -9.393 1.00 88.50 87 GLN A CA 1
ATOM 683 C C . GLN A 1 87 ? -2.839 -7.876 -8.344 1.00 88.50 87 GLN A C 1
ATOM 685 O O . GLN A 1 87 ? -2.724 -8.213 -7.164 1.00 88.50 87 GLN A O 1
ATOM 690 N N . LYS A 1 88 ? -3.817 -7.049 -8.737 1.00 87.88 88 LYS A N 1
ATOM 691 C CA . LYS A 1 88 ? -4.861 -6.534 -7.832 1.00 87.88 88 LYS A CA 1
ATOM 692 C C . LYS A 1 88 ? -5.690 -7.679 -7.249 1.00 87.88 88 LYS A C 1
ATOM 694 O O . LYS A 1 88 ? -5.902 -7.708 -6.037 1.00 87.88 88 LYS A O 1
ATOM 699 N N . ILE A 1 89 ? -6.101 -8.648 -8.070 1.00 90.12 89 ILE A N 1
ATOM 700 C CA . ILE A 1 89 ? -6.843 -9.836 -7.623 1.00 90.12 89 ILE A CA 1
ATOM 701 C C . ILE A 1 89 ? -6.001 -10.663 -6.645 1.00 90.12 89 ILE A C 1
ATOM 703 O O . ILE A 1 89 ? -6.491 -11.033 -5.578 1.00 90.12 89 ILE A O 1
ATOM 707 N N . GLN A 1 90 ? -4.733 -10.925 -6.965 1.00 89.94 90 GLN A N 1
ATOM 708 C CA . GLN A 1 90 ? -3.829 -11.678 -6.093 1.00 89.94 90 GLN A CA 1
ATOM 709 C C . GLN A 1 90 ? -3.597 -10.964 -4.760 1.00 89.94 90 GLN A C 1
ATOM 711 O O . GLN A 1 90 ? -3.704 -11.593 -3.707 1.00 89.94 90 GLN A O 1
ATOM 716 N N . ARG A 1 91 ? -3.354 -9.646 -4.781 1.00 85.81 91 ARG A N 1
ATOM 717 C CA . ARG A 1 91 ? -3.207 -8.827 -3.568 1.00 85.81 91 ARG A CA 1
ATOM 718 C C . ARG A 1 91 ? -4.472 -8.859 -2.718 1.00 85.81 91 ARG A C 1
ATOM 720 O O . ARG A 1 91 ? -4.369 -9.074 -1.516 1.00 85.81 91 ARG A O 1
ATOM 727 N N . ARG A 1 92 ? -5.656 -8.725 -3.327 1.00 86.56 92 ARG A N 1
ATOM 728 C CA . ARG A 1 92 ? -6.947 -8.837 -2.625 1.00 86.56 92 ARG A CA 1
ATOM 729 C C . ARG A 1 92 ? -7.139 -10.216 -2.003 1.00 86.56 92 ARG A C 1
ATOM 731 O O . ARG A 1 92 ? -7.476 -10.309 -0.828 1.00 86.56 92 ARG A O 1
ATOM 738 N N . ARG A 1 93 ? -6.872 -11.292 -2.750 1.00 89.62 93 ARG A N 1
ATOM 739 C CA . ARG A 1 93 ? -6.946 -12.671 -2.232 1.00 89.62 93 ARG A CA 1
ATOM 740 C C . ARG A 1 93 ? -5.992 -12.882 -1.060 1.00 89.62 93 ARG A C 1
ATOM 742 O O . ARG A 1 93 ? -6.395 -13.430 -0.040 1.00 89.62 93 ARG A O 1
ATOM 749 N N . HIS A 1 94 ? -4.751 -12.423 -1.194 1.00 87.75 94 HIS A N 1
ATOM 750 C CA . HIS A 1 94 ? -3.750 -12.513 -0.139 1.00 87.75 94 HIS A CA 1
ATOM 751 C C . HIS A 1 94 ? -4.161 -11.709 1.102 1.00 87.75 94 HIS A C 1
ATOM 753 O O . HIS A 1 94 ? -4.083 -12.222 2.215 1.00 87.75 94 HIS A O 1
ATOM 759 N N . HIS A 1 95 ? -4.662 -10.486 0.909 1.00 85.12 95 HIS A N 1
ATOM 760 C CA . HIS A 1 95 ? -5.164 -9.645 1.991 1.00 85.12 95 HIS A CA 1
ATOM 761 C C . HIS A 1 95 ? -6.324 -10.314 2.731 1.00 85.12 95 HIS A C 1
ATOM 763 O O . HIS A 1 95 ? -6.254 -10.457 3.945 1.00 85.12 95 HIS A O 1
ATOM 769 N N . ARG A 1 96 ? -7.338 -10.812 2.009 1.00 87.06 96 ARG A N 1
ATOM 770 C CA . ARG A 1 96 ? -8.479 -11.530 2.600 1.00 87.06 96 ARG A CA 1
ATOM 771 C C . ARG A 1 96 ? -8.045 -12.776 3.372 1.00 87.06 96 ARG A C 1
ATOM 773 O O . ARG A 1 96 ? -8.537 -13.000 4.472 1.00 87.06 96 ARG A O 1
ATOM 780 N N . LYS A 1 97 ? -7.113 -13.564 2.823 1.00 87.81 97 LYS A N 1
ATOM 781 C CA . LYS A 1 97 ? -6.605 -14.787 3.468 1.00 87.81 97 LYS A CA 1
ATOM 782 C C . LYS A 1 97 ? -5.896 -14.492 4.793 1.00 87.81 97 LYS A C 1
ATOM 784 O O . LYS A 1 97 ? -6.046 -15.256 5.737 1.00 87.81 97 LYS A O 1
ATOM 789 N N . ASN A 1 98 ? -5.150 -13.392 4.852 1.00 86.44 98 ASN A N 1
ATOM 790 C CA . ASN A 1 98 ? -4.340 -13.021 6.014 1.00 86.44 98 ASN A CA 1
ATOM 791 C C . ASN A 1 98 ? -5.012 -11.971 6.909 1.00 86.44 98 ASN A C 1
ATOM 793 O O . ASN A 1 98 ? -4.378 -11.446 7.822 1.00 86.44 98 ASN A O 1
ATOM 797 N N . PHE A 1 99 ? -6.270 -11.626 6.636 1.00 87.81 99 PHE A N 1
ATOM 798 C CA . PHE A 1 99 ? -6.975 -10.604 7.388 1.00 87.81 99 PHE A CA 1
ATOM 799 C C . PHE A 1 99 ? -7.327 -11.111 8.786 1.00 87.81 99 PHE A C 1
ATOM 801 O O . PHE A 1 99 ? -8.010 -12.129 8.945 1.00 87.81 99 PHE A O 1
ATOM 808 N N . THR A 1 100 ? -6.947 -10.329 9.789 1.00 88.19 100 THR A N 1
ATOM 809 C CA . THR A 1 100 ? -7.381 -10.481 11.174 1.00 88.19 100 THR A CA 1
ATOM 810 C C . THR A 1 100 ? -8.218 -9.266 11.584 1.00 88.19 100 THR A C 1
ATOM 812 O O . THR A 1 100 ? -7.848 -8.132 11.252 1.00 88.19 100 THR A O 1
ATOM 815 N N . PRO A 1 101 ? -9.355 -9.469 12.278 1.00 90.56 101 PRO A N 1
ATOM 816 C CA . PRO A 1 101 ? -10.099 -8.364 12.866 1.00 90.56 101 PRO A CA 1
ATOM 817 C C . PRO A 1 101 ? -9.195 -7.554 13.793 1.00 90.56 101 PRO A C 1
ATOM 819 O O . PRO A 1 101 ? -8.388 -8.106 14.544 1.00 90.56 101 PRO A O 1
ATOM 822 N N . HIS A 1 102 ? -9.299 -6.235 13.709 1.00 93.25 102 HIS A N 1
ATOM 823 C CA . HIS A 1 102 ? -8.437 -5.342 14.470 1.00 93.25 102 HIS A CA 1
ATOM 824 C C . HIS A 1 102 ? -9.097 -3.988 14.692 1.00 93.25 102 HIS A C 1
ATOM 826 O O . HIS A 1 102 ? -10.053 -3.612 14.006 1.00 93.25 102 HIS A O 1
ATOM 832 N N . ILE A 1 103 ? -8.542 -3.243 15.642 1.00 95.06 103 ILE A N 1
ATOM 833 C CA . ILE A 1 103 ? -8.866 -1.840 15.863 1.00 95.06 103 ILE A CA 1
ATOM 834 C C . ILE A 1 103 ? -7.690 -1.014 15.359 1.00 95.06 103 ILE A C 1
ATOM 836 O O . ILE A 1 103 ? -6.553 -1.196 15.796 1.00 95.06 103 ILE A O 1
ATOM 840 N N . PHE A 1 104 ? -7.954 -0.106 14.429 1.00 94.75 104 PHE A N 1
ATOM 841 C CA . PHE A 1 104 ? -6.974 0.853 13.950 1.00 94.75 104 PHE A CA 1
ATOM 842 C C . PHE A 1 104 ? -7.141 2.191 14.664 1.00 94.75 104 PHE A C 1
ATOM 844 O O . PHE A 1 104 ? -8.214 2.787 14.664 1.00 94.75 104 PHE A O 1
ATOM 851 N N . MET A 1 105 ? -6.062 2.696 15.238 1.00 94.81 105 MET A N 1
ATOM 852 C CA . MET A 1 105 ? -6.058 3.926 16.010 1.00 94.81 105 MET A CA 1
ATOM 853 C C . MET A 1 105 ? -5.693 5.116 15.120 1.00 94.81 105 MET A C 1
ATOM 855 O O . MET A 1 105 ? -4.657 5.156 14.434 1.00 94.81 105 MET A O 1
ATOM 859 N N . GLN A 1 106 ? -6.562 6.119 15.130 1.00 94.25 106 GLN A N 1
ATOM 860 C CA . GLN A 1 106 ? -6.305 7.414 14.527 1.00 94.25 106 GLN A CA 1
ATOM 861 C C . GLN A 1 106 ? -5.697 8.328 15.584 1.00 94.25 106 GLN A C 1
ATOM 863 O O . GLN A 1 106 ? -6.358 8.656 16.561 1.00 94.25 106 GLN A O 1
ATOM 868 N N . GLY A 1 107 ? -4.438 8.714 15.387 1.00 93.38 107 GLY A N 1
ATOM 869 C CA . GLY A 1 107 ? -3.766 9.679 16.250 1.00 93.38 107 GLY A CA 1
ATOM 870 C C . GLY A 1 107 ? -4.078 11.125 15.873 1.00 93.38 107 GLY A C 1
ATOM 871 O O . GLY A 1 107 ? -4.561 11.395 14.772 1.00 93.38 107 GLY A O 1
ATOM 872 N N . GLU A 1 108 ? -3.724 12.053 16.759 1.00 94.31 108 GLU A N 1
ATOM 873 C CA . GLU A 1 108 ? -3.714 13.503 16.508 1.00 94.31 108 GLU A CA 1
ATOM 874 C C . GLU A 1 108 ? -2.925 13.873 15.243 1.00 94.31 108 GLU A C 1
ATOM 876 O O . GLU A 1 108 ? -3.257 14.829 14.541 1.00 94.31 108 GLU A O 1
ATOM 881 N N . ARG A 1 109 ? -1.872 13.107 14.931 1.00 90.50 109 ARG A N 1
ATOM 882 C CA . ARG A 1 109 ? -1.028 13.336 13.759 1.00 90.50 109 ARG A CA 1
ATOM 883 C C . ARG A 1 109 ? -1.304 12.306 12.672 1.00 90.50 109 ARG A C 1
ATOM 885 O O . ARG A 1 109 ? -1.210 11.101 12.887 1.00 90.50 109 ARG A O 1
ATOM 892 N N . ALA A 1 110 ? -1.549 12.788 11.456 1.00 87.88 110 ALA A N 1
ATOM 893 C CA . ALA A 1 110 ? -1.602 11.933 10.269 1.00 87.88 110 ALA A CA 1
ATOM 894 C C . ALA A 1 110 ? -0.202 11.489 9.804 1.00 87.88 110 ALA A C 1
ATOM 896 O O . ALA A 1 110 ? -0.049 10.396 9.257 1.00 87.88 110 ALA A O 1
ATOM 897 N N . VAL A 1 111 ? 0.812 12.334 10.026 1.00 90.25 111 VAL A N 1
ATOM 898 C CA . VAL A 1 111 ? 2.219 12.089 9.682 1.00 90.25 111 VAL A CA 1
ATOM 899 C C . VAL A 1 111 ? 3.012 11.886 10.978 1.00 90.25 111 VAL A C 1
ATOM 901 O O . VAL A 1 111 ? 2.884 12.711 11.883 1.00 90.25 111 VAL A O 1
ATOM 904 N N . PRO A 1 112 ? 3.819 10.817 11.096 1.00 93.00 112 PRO A N 1
ATOM 905 C CA . PRO A 1 112 ? 4.597 10.560 12.305 1.00 93.00 112 PRO A CA 1
ATOM 906 C C . PRO A 1 112 ? 5.641 11.660 12.544 1.00 93.00 112 PRO A C 1
ATOM 908 O O . PRO A 1 112 ? 6.261 12.145 11.597 1.00 93.00 112 PRO A O 1
ATOM 911 N N . THR A 1 113 ? 5.900 12.009 13.807 1.00 92.62 113 THR A N 1
ATOM 912 C CA . THR A 1 113 ? 6.918 13.024 14.167 1.00 92.62 113 THR A CA 1
ATOM 913 C C . THR A 1 113 ? 8.338 12.650 13.757 1.00 92.62 113 THR A C 1
ATOM 915 O O . THR A 1 113 ? 9.148 13.527 13.478 1.00 92.62 113 THR A O 1
ATOM 918 N N . GLN A 1 114 ? 8.644 11.354 13.713 1.00 92.94 114 GLN A N 1
ATOM 919 C CA . GLN A 1 114 ? 9.954 10.818 13.348 1.00 92.94 114 GLN A CA 1
ATOM 920 C C . GLN A 1 114 ? 9.795 9.819 12.201 1.00 92.94 114 GLN A C 1
ATOM 922 O O . GLN A 1 114 ? 9.904 8.610 12.391 1.00 92.94 114 GLN A O 1
ATOM 927 N N . ILE A 1 115 ? 9.495 10.321 11.001 1.00 91.94 115 ILE A N 1
ATOM 928 C CA . ILE A 1 115 ? 9.115 9.490 9.847 1.00 91.94 115 ILE A CA 1
ATOM 929 C C . ILE A 1 115 ? 10.134 8.398 9.504 1.00 91.94 115 ILE A C 1
ATOM 931 O O . ILE A 1 115 ? 9.740 7.265 9.239 1.00 91.94 115 ILE A O 1
ATOM 935 N N . THR A 1 116 ? 11.431 8.704 9.576 1.00 94.00 116 THR A N 1
ATOM 936 C CA . THR A 1 116 ? 12.496 7.739 9.277 1.00 94.00 116 THR A CA 1
ATOM 937 C C . THR A 1 116 ? 12.511 6.598 10.289 1.00 94.00 116 THR A C 1
ATOM 939 O O . THR A 1 116 ? 12.477 5.435 9.898 1.00 94.00 116 THR A O 1
ATOM 942 N N . ILE A 1 117 ? 12.497 6.918 11.587 1.00 94.06 117 ILE A N 1
ATOM 943 C CA . ILE A 1 117 ? 12.497 5.908 12.655 1.00 94.06 117 ILE A CA 1
ATOM 944 C C . ILE A 1 117 ? 11.204 5.096 12.613 1.00 94.06 117 ILE A C 1
ATOM 946 O O . ILE A 1 117 ? 11.256 3.871 12.634 1.00 94.06 117 ILE A O 1
ATOM 950 N N . CYS A 1 118 ? 10.061 5.761 12.438 1.00 91.12 118 CYS A N 1
ATOM 951 C CA . CYS A 1 118 ? 8.769 5.111 12.247 1.00 91.12 118 CYS A CA 1
ATOM 952 C C . CYS A 1 118 ? 8.788 4.132 11.061 1.00 91.12 118 CYS A C 1
ATOM 954 O O . CYS A 1 118 ? 8.201 3.057 11.146 1.00 91.12 118 CYS A O 1
ATOM 956 N N . GLY A 1 119 ? 9.449 4.471 9.951 1.00 90.75 119 GLY A N 1
ATOM 957 C CA . GLY A 1 119 ? 9.607 3.562 8.815 1.00 90.75 119 GLY A CA 1
ATOM 958 C C . GLY A 1 119 ? 10.443 2.328 9.162 1.00 90.75 119 GLY A C 1
ATOM 959 O O . GLY A 1 119 ? 10.032 1.207 8.866 1.00 90.75 119 GLY A O 1
ATOM 960 N N . LEU A 1 120 ? 11.580 2.528 9.833 1.00 91.94 120 LEU A N 1
ATOM 961 C CA . LEU A 1 120 ? 12.521 1.460 10.186 1.00 91.94 120 LEU A CA 1
ATOM 962 C C . LEU A 1 120 ? 11.976 0.492 11.244 1.00 91.94 120 LEU A C 1
ATOM 964 O O . LEU A 1 120 ? 12.241 -0.705 11.168 1.00 91.94 120 LEU A O 1
ATOM 968 N N . THR A 1 121 ? 11.192 0.980 12.208 1.00 90.12 121 THR A N 1
ATOM 969 C CA . THR A 1 121 ? 10.627 0.152 13.289 1.00 90.12 121 THR A CA 1
ATOM 970 C C . THR A 1 121 ? 9.263 -0.448 12.948 1.00 90.12 121 THR A C 1
ATOM 972 O O . THR A 1 121 ? 8.680 -1.175 13.750 1.00 90.12 121 THR A O 1
ATOM 975 N N . GLY A 1 122 ? 8.728 -0.164 11.755 1.00 87.69 122 GLY A N 1
ATOM 976 C CA . GLY A 1 122 ? 7.391 -0.604 11.365 1.00 87.69 122 GLY A CA 1
ATOM 977 C C . GLY A 1 122 ? 6.286 0.105 12.147 1.00 87.69 122 GLY A C 1
ATOM 978 O O . GLY A 1 122 ? 5.265 -0.505 12.455 1.00 87.69 122 GLY A O 1
ATOM 979 N N . GLY A 1 123 ? 6.467 1.391 12.450 1.00 86.94 123 GLY A N 1
ATOM 980 C CA . GLY A 1 123 ? 5.650 2.163 13.382 1.00 86.94 123 GLY A CA 1
ATOM 981 C C . GLY A 1 123 ? 4.155 2.237 13.061 1.00 86.94 123 GLY A C 1
ATOM 982 O O . GLY A 1 123 ? 3.347 2.447 13.960 1.00 86.94 123 GLY A O 1
ATOM 983 N N . ASN A 1 124 ? 3.747 1.945 11.821 1.00 86.88 124 ASN A N 1
ATOM 984 C CA . ASN A 1 124 ? 2.335 1.729 11.486 1.00 86.88 124 ASN A CA 1
ATOM 985 C C . ASN A 1 124 ? 1.686 0.604 12.309 1.00 86.88 124 ASN A C 1
ATOM 987 O O . ASN A 1 124 ? 0.492 0.668 12.585 1.00 86.88 124 ASN A O 1
ATOM 991 N N . ARG A 1 125 ? 2.454 -0.409 12.730 1.00 90.38 125 ARG A N 1
ATOM 992 C CA . ARG A 1 125 ? 1.970 -1.503 13.585 1.00 90.38 125 ARG A CA 1
ATOM 993 C C . ARG A 1 125 ? 1.548 -1.011 14.968 1.00 90.38 125 ARG A C 1
ATOM 995 O O . ARG A 1 125 ? 0.644 -1.594 15.549 1.00 90.38 125 ARG A O 1
ATOM 1002 N N . HIS A 1 126 ? 2.124 0.087 15.463 1.00 91.25 126 HIS A N 1
ATOM 1003 C CA . HIS A 1 126 ? 1.711 0.690 16.736 1.00 91.25 126 HIS A CA 1
ATOM 1004 C C . HIS A 1 126 ? 0.327 1.335 16.674 1.00 91.25 126 HIS A C 1
ATOM 1006 O O . HIS A 1 126 ? -0.222 1.670 17.712 1.00 91.25 126 HIS A O 1
ATOM 1012 N N . ARG A 1 127 ? -0.250 1.491 15.476 1.00 93.81 127 ARG A N 1
ATOM 1013 C CA . ARG A 1 127 ? -1.617 1.982 15.280 1.00 93.81 127 ARG A CA 1
ATOM 1014 C C . ARG A 1 127 ? -2.657 0.865 15.297 1.00 93.81 127 ARG A C 1
ATOM 1016 O O . ARG A 1 127 ? -3.804 1.130 14.969 1.00 93.81 127 ARG A O 1
ATOM 1023 N N . ILE A 1 128 ? -2.276 -0.373 15.598 1.00 94.69 128 ILE A N 1
ATOM 1024 C CA . ILE A 1 128 ? -3.164 -1.532 15.511 1.00 94.69 128 ILE A CA 1
ATOM 1025 C C . ILE A 1 128 ? -3.252 -2.191 16.884 1.00 94.69 128 ILE A C 1
ATOM 1027 O O . ILE A 1 128 ? -2.234 -2.585 17.447 1.00 94.69 128 ILE A O 1
ATOM 1031 N N . ILE A 1 129 ? -4.475 -2.351 17.386 1.00 94.38 129 ILE A N 1
ATOM 1032 C CA . ILE A 1 129 ? -4.780 -3.253 18.496 1.00 94.38 129 ILE A CA 1
ATOM 1033 C C . ILE A 1 129 ? -5.333 -4.545 17.874 1.00 94.38 129 ILE A C 1
ATOM 1035 O O . ILE A 1 129 ? -6.400 -4.506 17.246 1.00 94.38 129 ILE A O 1
ATOM 1039 N N . PRO A 1 130 ? -4.609 -5.674 17.964 1.00 91.44 130 PRO A N 1
ATOM 1040 C CA . PRO A 1 130 ? -5.101 -6.948 17.460 1.00 91.44 130 PRO A CA 1
ATOM 1041 C C . PRO A 1 130 ? -6.250 -7.455 18.335 1.00 91.44 130 PRO A C 1
ATOM 1043 O O . PRO A 1 130 ? -6.205 -7.336 19.558 1.00 91.44 130 PRO A O 1
ATOM 1046 N N . ILE A 1 131 ? -7.266 -8.053 17.713 1.00 90.19 131 ILE A N 1
ATOM 1047 C CA . ILE A 1 131 ? -8.365 -8.696 18.434 1.00 90.19 131 ILE A CA 1
ATOM 1048 C C . ILE A 1 131 ? -8.099 -10.209 18.435 1.00 90.19 131 ILE A C 1
ATOM 1050 O O . ILE A 1 131 ? -8.208 -10.860 17.399 1.00 90.19 131 ILE A O 1
ATOM 1054 N N . ASN A 1 132 ? -7.705 -10.750 19.595 1.00 73.31 132 ASN A N 1
ATOM 1055 C CA . ASN A 1 132 ? -7.247 -12.140 19.772 1.00 73.31 132 ASN A CA 1
ATOM 1056 C C . ASN A 1 132 ? -8.233 -13.139 20.444 1.00 73.31 132 ASN A C 1
ATOM 1058 O O . ASN A 1 132 ? -7.824 -13.879 21.336 1.00 73.31 132 ASN A O 1
ATOM 1062 N N . PRO A 1 133 ? -9.509 -13.243 20.045 1.00 66.25 133 PRO A N 1
ATOM 1063 C CA . PRO A 1 133 ? -10.289 -14.462 20.313 1.00 66.25 133 PRO A CA 1
ATOM 1064 C C . PRO A 1 133 ? -10.405 -15.358 19.074 1.00 66.25 133 PRO A C 1
ATOM 1066 O O . PRO A 1 133 ? -10.819 -14.894 18.010 1.00 66.25 133 PRO A O 1
ATOM 1069 N N . ALA A 1 134 ? -10.104 -16.654 19.232 1.00 66.69 134 ALA A N 1
ATOM 1070 C CA . ALA A 1 134 ? -10.293 -17.676 18.192 1.00 66.69 134 ALA A CA 1
ATOM 1071 C C . ALA A 1 134 ? -11.732 -17.681 17.630 1.00 66.69 134 ALA A C 1
ATOM 1073 O O . ALA A 1 134 ? -11.925 -17.874 16.431 1.00 66.69 134 ALA A O 1
ATOM 1074 N N . ASP A 1 135 ? -12.703 -17.335 18.480 1.00 70.50 135 ASP A N 1
ATOM 1075 C CA . ASP A 1 135 ? -14.138 -17.321 18.184 1.00 70.50 135 ASP A CA 1
ATOM 1076 C C . ASP A 1 135 ? -14.710 -15.907 17.993 1.00 70.50 135 ASP A C 1
ATOM 1078 O O . ASP A 1 135 ? -15.917 -15.713 17.937 1.00 70.50 135 ASP A O 1
ATOM 1082 N N . PHE A 1 136 ? -13.880 -14.869 17.856 1.00 82.19 136 PHE A N 1
ATOM 1083 C CA . PHE A 1 136 ? -14.390 -13.492 17.776 1.00 82.19 136 PHE A CA 1
ATOM 1084 C C . PHE A 1 136 ? -15.375 -13.269 16.623 1.00 82.19 136 PHE A C 1
ATOM 1086 O O . PHE A 1 136 ? -16.287 -12.456 16.720 1.00 82.19 136 PHE A O 1
ATOM 1093 N N . ARG A 1 137 ? -15.203 -14.016 15.527 1.00 78.56 137 ARG A N 1
ATOM 1094 C CA . ARG A 1 137 ? -16.082 -13.944 14.355 1.00 78.56 137 ARG A CA 1
ATOM 1095 C C . ARG A 1 137 ? -17.427 -14.645 14.546 1.00 78.56 137 ARG A C 1
ATOM 1097 O O . ARG A 1 137 ? -18.324 -14.367 13.758 1.00 78.56 137 ARG A O 1
ATOM 1104 N N . SER A 1 138 ? -17.559 -15.560 15.509 1.00 84.75 138 SER A N 1
ATOM 1105 C CA . SER A 1 138 ? -18.828 -16.242 15.800 1.00 84.75 138 SER A CA 1
ATOM 1106 C C . SER A 1 138 ? -19.681 -15.497 16.827 1.00 84.75 138 SER A C 1
ATOM 1108 O O . SER A 1 138 ? -20.858 -15.818 16.971 1.00 84.75 138 SER A O 1
ATOM 1110 N N . LEU A 1 139 ? -19.117 -14.487 17.493 1.00 88.31 139 LEU A N 1
ATOM 1111 C CA . LEU A 1 139 ? -19.849 -13.591 18.382 1.00 88.31 139 LEU A CA 1
ATOM 1112 C C . LEU A 1 139 ? -20.848 -12.721 17.616 1.00 88.31 139 LEU A C 1
ATOM 1114 O O . LEU A 1 139 ? -20.611 -12.331 16.466 1.00 88.31 139 LEU A O 1
ATOM 1118 N N . THR A 1 140 ? -21.924 -12.351 18.303 1.00 91.12 140 THR A N 1
ATOM 1119 C CA . THR A 1 140 ? -22.868 -11.325 17.849 1.00 91.12 140 THR A CA 1
ATOM 1120 C C . THR A 1 140 ? -22.179 -9.965 17.707 1.00 91.12 140 THR A C 1
ATOM 1122 O O . THR A 1 140 ? -21.095 -9.721 18.245 1.00 91.12 140 THR A O 1
ATOM 1125 N N . VAL A 1 141 ? -22.801 -9.052 16.961 1.00 89.12 141 VAL A N 1
ATOM 1126 C CA . VAL A 1 141 ? -22.243 -7.709 16.737 1.00 89.12 141 VAL A CA 1
ATOM 1127 C C . VAL A 1 141 ? -22.089 -6.957 18.062 1.00 89.12 141 VAL A C 1
ATOM 1129 O O . VAL A 1 141 ? -21.077 -6.297 18.293 1.00 89.12 141 VAL A O 1
ATOM 1132 N N . GLU A 1 142 ? -23.062 -7.105 18.952 1.00 91.00 142 GLU A N 1
ATOM 1133 C CA . GLU A 1 142 ? -23.091 -6.494 20.275 1.00 91.00 142 GLU A CA 1
ATOM 1134 C C . GLU A 1 142 ? -21.936 -7.004 21.147 1.00 91.00 142 GLU A C 1
ATOM 1136 O O . GLU A 1 142 ? -21.192 -6.203 21.712 1.00 91.00 142 GLU A O 1
ATOM 1141 N N . GLU A 1 143 ? -21.712 -8.320 21.190 1.00 91.94 143 GLU A N 1
ATOM 1142 C CA . GLU A 1 143 ? -20.586 -8.924 21.916 1.00 91.94 143 GLU A CA 1
ATOM 1143 C C . GLU A 1 143 ? -19.228 -8.485 21.350 1.00 91.94 143 GLU A C 1
ATOM 1145 O O . GLU A 1 143 ? -18.293 -8.195 22.104 1.00 91.94 143 GLU A O 1
ATOM 1150 N N . GLN A 1 144 ? -19.110 -8.381 20.022 1.00 91.81 144 GLN A N 1
ATOM 1151 C CA . GLN A 1 144 ? -17.902 -7.850 19.387 1.00 91.81 144 GLN A CA 1
ATOM 1152 C C . GLN A 1 144 ? -17.645 -6.397 19.801 1.00 91.81 144 GLN A C 1
ATOM 1154 O O . GLN A 1 144 ? -16.500 -6.026 20.072 1.00 91.81 144 GLN A O 1
ATOM 1159 N N . PHE A 1 145 ? -18.693 -5.572 19.870 1.00 93.88 145 PHE A N 1
ATOM 1160 C CA . PHE A 1 145 ? -18.577 -4.182 20.304 1.00 93.88 145 PHE A CA 1
ATOM 1161 C C . PHE A 1 145 ? -18.189 -4.060 21.774 1.00 93.88 145 PHE A C 1
ATOM 1163 O O . PHE A 1 145 ? -17.364 -3.206 22.089 1.00 93.88 145 PHE A O 1
ATOM 1170 N N . GLU A 1 146 ? -18.691 -4.921 22.660 1.00 94.00 146 GLU A N 1
ATOM 1171 C CA . GLU A 1 146 ? -18.250 -4.943 24.061 1.00 94.00 146 GLU A CA 1
ATOM 1172 C C . GLU A 1 146 ? -16.752 -5.245 24.185 1.00 94.00 146 GLU A C 1
ATOM 1174 O O . GLU A 1 146 ? -16.026 -4.557 24.907 1.00 94.00 146 GLU A O 1
ATOM 1179 N N . ILE A 1 147 ? -16.245 -6.208 23.409 1.00 93.69 147 ILE A N 1
ATOM 1180 C CA . ILE A 1 147 ? -14.805 -6.501 23.360 1.00 93.69 147 ILE A CA 1
ATOM 1181 C C . ILE A 1 147 ? -14.022 -5.297 22.835 1.00 93.69 147 ILE A C 1
ATOM 1183 O O . ILE A 1 147 ? -12.992 -4.941 23.405 1.00 93.69 147 ILE A O 1
ATOM 1187 N N . VAL A 1 148 ? -14.501 -4.651 21.769 1.00 94.62 148 VAL A N 1
ATOM 1188 C CA . VAL A 1 148 ? -13.854 -3.460 21.203 1.00 94.62 148 VAL A CA 1
ATOM 1189 C C . VAL A 1 148 ? -13.807 -2.327 22.228 1.00 94.62 148 VAL A C 1
ATOM 1191 O O . VAL A 1 148 ? -12.745 -1.743 22.430 1.00 94.62 148 VAL A O 1
ATOM 1194 N N . ARG A 1 149 ? -14.915 -2.047 22.925 1.00 96.31 149 ARG A N 1
ATOM 1195 C CA . ARG A 1 149 ? -14.976 -1.032 23.989 1.00 96.31 149 ARG A CA 1
ATOM 1196 C C . ARG A 1 149 ? -13.998 -1.332 25.111 1.00 96.31 149 ARG A C 1
ATOM 1198 O O . ARG A 1 149 ? -13.289 -0.428 25.549 1.00 96.31 149 ARG A O 1
ATOM 1205 N N . ARG A 1 150 ? -13.922 -2.595 25.538 1.00 95.81 150 ARG A N 1
ATOM 1206 C CA . ARG A 1 150 ? -12.960 -3.035 26.551 1.00 95.81 150 ARG A CA 1
ATOM 1207 C C . ARG A 1 150 ? -11.521 -2.785 26.099 1.00 95.81 150 ARG A C 1
ATOM 1209 O O . ARG A 1 150 ? -10.775 -2.160 26.839 1.00 95.81 150 ARG A O 1
ATOM 1216 N N . LEU A 1 151 ? -11.160 -3.178 24.877 1.00 95.88 151 LEU A N 1
ATOM 1217 C CA . LEU A 1 151 ? -9.812 -2.965 24.326 1.00 95.88 151 LEU A CA 1
ATOM 1218 C C . LEU A 1 151 ? -9.455 -1.476 24.189 1.00 95.88 151 LEU A C 1
ATOM 1220 O O . LEU A 1 151 ? -8.315 -1.083 24.429 1.00 95.88 151 LEU A O 1
ATOM 1224 N N . ILE A 1 152 ? -10.422 -0.634 23.809 1.00 96.50 152 ILE A N 1
ATOM 1225 C CA . ILE A 1 152 ? -10.238 0.823 23.775 1.00 96.50 152 ILE A CA 1
ATOM 1226 C C . ILE A 1 152 ? -9.972 1.343 25.187 1.00 96.50 152 ILE A C 1
ATOM 1228 O O . ILE A 1 152 ? -9.028 2.104 25.385 1.00 96.50 152 ILE A O 1
ATOM 1232 N N . LYS A 1 153 ? -10.778 0.920 26.165 1.00 96.69 153 LYS A N 1
ATOM 1233 C CA . LYS A 1 153 ? -10.627 1.319 27.565 1.00 96.69 153 LYS A CA 1
ATOM 1234 C C . LYS A 1 153 ? -9.268 0.896 28.129 1.00 96.69 153 LYS A C 1
ATOM 1236 O O . LYS A 1 153 ? -8.569 1.746 28.665 1.00 96.69 153 LYS A O 1
ATOM 1241 N N . GLU A 1 154 ? -8.862 -0.355 27.924 1.00 95.88 154 GLU A N 1
ATOM 1242 C CA . GLU A 1 154 ? -7.540 -0.869 28.316 1.00 95.88 154 GLU A CA 1
ATOM 1243 C C . GLU A 1 154 ? -6.414 -0.020 27.707 1.00 95.88 154 GLU A C 1
ATOM 1245 O O . GLU A 1 154 ? -5.518 0.434 28.412 1.00 95.88 154 GLU A O 1
ATOM 1250 N N . HIS A 1 155 ? -6.492 0.298 26.410 1.00 95.69 155 HIS A N 1
ATOM 1251 C CA . HIS A 1 155 ? -5.505 1.163 25.761 1.00 95.69 155 HIS A CA 1
ATOM 1252 C C . HIS A 1 155 ? -5.449 2.578 26.367 1.00 95.69 155 HIS A C 1
ATOM 1254 O O . HIS A 1 155 ? -4.365 3.149 26.521 1.00 95.69 155 HIS A O 1
ATOM 1260 N N . GLN A 1 156 ? -6.602 3.156 26.713 1.00 95.31 156 GLN A N 1
ATOM 1261 C CA . GLN A 1 156 ? -6.664 4.463 27.371 1.00 95.31 156 GLN A CA 1
ATOM 1262 C C . GLN A 1 156 ? -6.075 4.422 28.784 1.00 95.31 156 GLN A C 1
ATOM 1264 O O . GLN A 1 156 ? -5.328 5.325 29.149 1.00 95.31 156 GLN A O 1
ATOM 1269 N N . GLU A 1 157 ? -6.380 3.385 29.563 1.00 95.38 157 GLU A N 1
ATOM 1270 C CA . GLU A 1 157 ? -5.934 3.247 30.952 1.00 95.38 157 GLU A CA 1
ATOM 1271 C C . GLU A 1 157 ? -4.437 2.925 31.049 1.00 95.38 157 GLU A C 1
ATOM 1273 O O . GLU A 1 157 ? -3.726 3.541 31.840 1.00 95.38 157 GLU A O 1
ATOM 1278 N N . GLU A 1 158 ? -3.933 2.015 30.214 1.00 94.81 158 GLU A N 1
ATOM 1279 C CA . GLU A 1 158 ? -2.536 1.574 30.272 1.00 94.81 158 GLU A CA 1
ATOM 1280 C C . GLU A 1 158 ? -1.566 2.551 29.603 1.00 94.81 158 GLU A C 1
ATOM 1282 O O . GLU A 1 158 ? -0.422 2.692 30.040 1.00 94.81 158 GLU A O 1
ATOM 1287 N N . LYS A 1 159 ? -1.992 3.202 28.512 1.00 92.19 159 LYS A N 1
ATOM 1288 C CA . LYS A 1 159 ? -1.105 4.021 27.664 1.00 92.19 159 LYS A CA 1
ATOM 1289 C C . LYS 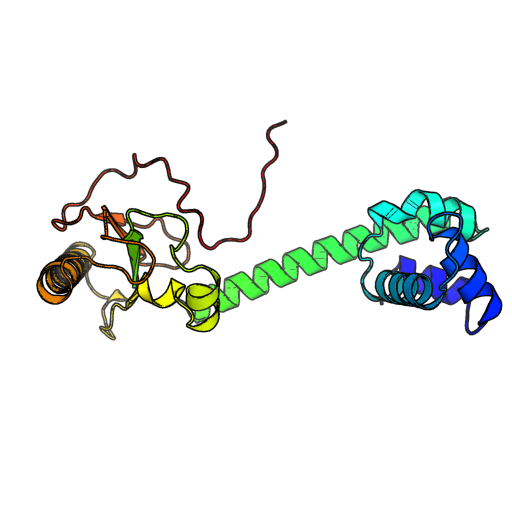A 1 159 ? -1.514 5.483 27.583 1.00 92.19 159 LYS A C 1
ATOM 1291 O O . LYS A 1 159 ? -0.936 6.224 26.793 1.00 92.19 159 LYS A O 1
ATOM 1296 N N . GLY A 1 160 ? -2.541 5.909 28.319 1.00 93.19 160 GLY A N 1
ATOM 1297 C CA . GLY A 1 160 ? -3.086 7.265 28.197 1.00 93.19 160 GLY A CA 1
ATOM 1298 C C . GLY A 1 160 ? -3.601 7.579 26.787 1.00 93.19 160 GLY A C 1
ATOM 1299 O O . GLY A 1 160 ? -3.605 8.740 26.372 1.00 93.19 160 GLY A O 1
ATOM 1300 N N . GLY A 1 161 ? -3.937 6.543 26.009 1.00 92.06 161 GLY A N 1
ATOM 1301 C CA . GLY A 1 161 ? -4.298 6.675 24.603 1.00 92.06 161 GLY A CA 1
ATOM 1302 C C . GLY A 1 161 ? -3.127 7.016 23.676 1.00 92.06 161 GLY A C 1
ATOM 1303 O O . GLY A 1 161 ? -3.369 7.378 22.526 1.00 92.06 161 GLY A O 1
ATOM 1304 N N . GLU A 1 162 ? -1.873 6.945 24.123 1.00 96.06 162 GLU A N 1
ATOM 1305 C CA . GLU A 1 162 ? -0.720 7.309 23.301 1.00 96.06 162 GLU A CA 1
ATOM 1306 C C . GLU A 1 162 ? -0.392 6.272 22.224 1.00 96.06 162 GLU A C 1
ATOM 1308 O O . GLU A 1 162 ? -0.266 5.071 22.461 1.00 96.06 162 GLU A O 1
ATOM 1313 N N . ILE A 1 163 ? -0.166 6.778 21.015 1.00 95.00 163 ILE A N 1
ATOM 1314 C CA . ILE A 1 163 ? 0.276 6.021 19.854 1.00 95.00 163 ILE A CA 1
ATOM 1315 C C . ILE A 1 163 ? 1.686 6.492 19.503 1.00 95.00 163 ILE A C 1
ATOM 1317 O O . ILE A 1 163 ? 1.903 7.657 19.145 1.00 95.00 163 ILE A O 1
ATOM 1321 N N . LEU A 1 164 ? 2.650 5.570 19.541 1.00 94.19 164 LEU A N 1
ATOM 1322 C CA . LEU A 1 164 ? 4.046 5.881 19.242 1.00 94.19 164 LEU A CA 1
ATOM 1323 C C . LEU A 1 164 ? 4.170 6.581 17.878 1.00 94.19 164 LEU A C 1
ATOM 1325 O O . LEU A 1 164 ? 3.678 6.077 16.873 1.00 94.19 164 LEU A O 1
ATOM 1329 N N . PHE A 1 165 ? 4.829 7.744 17.856 1.00 94.06 165 PHE A N 1
ATOM 1330 C CA . PHE A 1 165 ? 4.985 8.667 16.714 1.00 94.06 165 PHE A CA 1
ATOM 1331 C C . PHE A 1 165 ? 3.747 9.471 16.279 1.00 94.06 165 PHE A C 1
ATOM 1333 O O . PHE A 1 165 ? 3.918 10.494 15.608 1.00 94.06 165 PHE A O 1
ATOM 1340 N N . PHE A 1 166 ? 2.530 9.066 16.652 1.00 95.00 166 PHE A N 1
ATOM 1341 C CA . PHE A 1 166 ? 1.281 9.653 16.139 1.00 95.00 166 PHE A CA 1
ATOM 1342 C C . PHE A 1 166 ? 0.506 10.502 17.163 1.00 95.00 166 PHE A C 1
ATOM 1344 O O . PHE A 1 166 ? -0.498 11.112 16.796 1.00 95.00 166 PHE A O 1
ATOM 1351 N N . GLY A 1 167 ? 1.000 10.615 18.400 1.00 94.62 167 GLY A N 1
ATOM 1352 C CA . GLY A 1 167 ? 0.342 11.382 19.467 1.00 94.62 167 GLY A CA 1
ATOM 1353 C C . GLY A 1 167 ? -0.779 10.580 20.120 1.00 94.62 167 GLY A C 1
ATOM 1354 O O . GLY A 1 167 ? -0.738 9.351 20.105 1.00 94.62 167 GLY A O 1
ATOM 1355 N N . ARG A 1 168 ? -1.779 11.253 20.692 1.00 96.19 168 ARG A N 1
ATOM 1356 C CA . ARG A 1 168 ? -2.907 10.561 21.339 1.00 96.19 168 ARG A CA 1
ATOM 1357 C C . ARG A 1 168 ? -3.936 10.070 20.329 1.00 96.19 168 ARG A C 1
ATOM 1359 O O . ARG A 1 168 ? -4.136 10.681 19.281 1.00 96.19 168 ARG A O 1
ATOM 1366 N N . ALA A 1 169 ? -4.597 8.965 20.646 1.00 95.81 169 ALA A N 1
ATOM 1367 C CA . ALA A 1 169 ? -5.691 8.413 19.869 1.00 95.81 169 ALA A CA 1
ATOM 1368 C C . ALA A 1 169 ? -6.932 9.309 19.986 1.00 95.81 169 ALA A C 1
ATOM 1370 O O . ALA A 1 169 ? -7.506 9.460 21.063 1.00 95.81 169 ALA A O 1
ATOM 1371 N N . ILE A 1 170 ? -7.358 9.872 18.857 1.00 95.19 170 ILE A N 1
ATOM 1372 C CA . ILE A 1 170 ? -8.573 10.687 18.735 1.00 95.19 170 ILE A CA 1
ATOM 1373 C C . ILE A 1 170 ? -9.776 9.873 18.250 1.00 95.19 170 ILE A C 1
ATOM 1375 O O . ILE A 1 170 ? -10.908 10.310 18.423 1.00 95.19 170 ILE A O 1
ATOM 1379 N N . ALA A 1 171 ? -9.544 8.703 17.645 1.00 94.62 171 ALA A N 1
ATOM 1380 C CA . ALA A 1 171 ? -10.597 7.782 17.231 1.00 94.62 171 ALA A CA 1
ATOM 1381 C C . ALA A 1 171 ? -10.068 6.351 17.032 1.00 94.62 171 ALA A C 1
ATOM 1383 O O . ALA A 1 171 ? -8.871 6.139 16.808 1.00 94.62 171 ALA A O 1
ATOM 1384 N N . TYR A 1 172 ? -10.982 5.382 17.058 1.00 95.88 172 TYR A N 1
ATOM 1385 C CA . TYR A 1 172 ? -10.703 3.953 16.940 1.00 95.88 172 TYR A CA 1
ATOM 1386 C C . TYR A 1 172 ? -11.595 3.329 15.862 1.00 95.88 172 TYR A C 1
ATOM 1388 O O . TYR A 1 172 ? -12.816 3.304 15.977 1.00 95.88 172 TYR A O 1
ATOM 1396 N N . TRP A 1 173 ? -10.985 2.820 14.797 1.00 94.44 173 TRP A N 1
ATOM 1397 C CA . TRP A 1 173 ? -11.661 2.161 13.685 1.00 94.44 173 TRP A CA 1
ATOM 1398 C C . TRP A 1 173 ? -11.655 0.652 13.884 1.00 94.44 173 TRP A C 1
ATOM 1400 O O . TRP A 1 173 ? -10.642 -0.005 13.648 1.00 94.44 173 TRP A O 1
ATOM 1410 N N . TYR A 1 174 ? -12.792 0.091 14.272 1.00 93.69 174 TYR A N 1
ATOM 1411 C CA . TYR A 1 174 ? -12.974 -1.351 14.311 1.00 93.69 174 TYR A CA 1
ATOM 1412 C C . TYR A 1 174 ? -13.229 -1.894 12.901 1.00 93.69 174 TYR A C 1
ATOM 1414 O O . TYR A 1 174 ? -14.186 -1.495 12.236 1.00 93.69 174 TYR A O 1
ATOM 1422 N N . ARG A 1 175 ? -12.379 -2.817 12.440 1.00 90.88 175 ARG A N 1
ATOM 1423 C CA . ARG A 1 175 ? -12.544 -3.534 11.169 1.00 90.88 175 ARG A CA 1
ATOM 1424 C C . ARG A 1 175 ? -12.872 -5.012 11.429 1.00 90.88 175 ARG A C 1
ATOM 1426 O O . ARG A 1 175 ? -11.950 -5.779 11.715 1.00 90.88 175 ARG A O 1
ATOM 1433 N N . PRO A 1 176 ? -14.147 -5.433 11.293 1.00 87.12 176 PRO A N 1
ATOM 1434 C CA . PRO A 1 176 ? -14.553 -6.830 11.488 1.00 87.12 176 PRO A CA 1
ATOM 1435 C C . PRO A 1 176 ? -14.159 -7.739 10.316 1.00 87.12 176 PRO A C 1
ATOM 1437 O O . PRO A 1 176 ? -13.854 -8.918 10.500 1.00 87.12 176 PRO A O 1
ATOM 1440 N N . THR A 1 177 ? -14.170 -7.202 9.094 1.00 85.44 177 THR A N 1
ATOM 1441 C CA . THR A 1 177 ? -13.983 -7.949 7.844 1.00 85.44 177 THR A CA 1
ATOM 1442 C C . THR A 1 177 ? -13.067 -7.179 6.884 1.00 85.44 177 THR A C 1
ATOM 1444 O O . THR A 1 177 ? -12.949 -5.955 7.001 1.00 85.44 177 THR A O 1
ATOM 1447 N N . PRO A 1 178 ? -12.398 -7.865 5.936 1.00 83.38 178 PRO A N 1
ATOM 1448 C CA . PRO A 1 178 ? -11.472 -7.211 5.008 1.00 83.38 178 PRO A CA 1
ATOM 1449 C C . PRO A 1 178 ? -12.168 -6.229 4.059 1.00 83.38 178 PRO A C 1
ATOM 1451 O O . PRO A 1 178 ? -11.603 -5.184 3.749 1.00 83.38 178 PRO A O 1
ATOM 1454 N N . ASP A 1 179 ? -13.390 -6.549 3.626 1.00 82.06 179 ASP A N 1
ATOM 1455 C CA . ASP A 1 179 ? -14.132 -5.781 2.616 1.00 82.06 179 ASP A CA 1
ATOM 1456 C C . ASP A 1 179 ? -15.280 -4.937 3.202 1.00 82.06 179 ASP A C 1
ATOM 1458 O O . ASP A 1 179 ? -15.948 -4.211 2.469 1.00 82.06 179 ASP A O 1
ATOM 1462 N N . GLY A 1 180 ? -15.558 -5.056 4.504 1.00 74.94 180 GLY A N 1
ATOM 1463 C CA . GLY A 1 180 ? -16.655 -4.346 5.154 1.00 74.94 180 GLY A CA 1
ATOM 1464 C C . GLY A 1 180 ? -16.295 -2.924 5.570 1.00 74.94 180 GLY A C 1
ATOM 1465 O O . GLY A 1 180 ? -15.129 -2.579 5.788 1.00 74.94 180 GLY A O 1
ATOM 1466 N N . ASN A 1 181 ? -17.333 -2.107 5.748 1.00 78.56 181 ASN A N 1
ATOM 1467 C CA . ASN A 1 181 ? -17.192 -0.807 6.388 1.00 78.56 181 ASN A CA 1
ATOM 1468 C C . ASN A 1 181 ? -16.800 -1.003 7.857 1.00 78.56 181 ASN A C 1
ATOM 1470 O O . ASN A 1 181 ? -17.374 -1.834 8.562 1.00 78.56 181 ASN A O 1
ATOM 1474 N N . GLY A 1 182 ? -15.797 -0.251 8.306 1.00 86.50 182 GLY A N 1
ATOM 1475 C CA . GLY A 1 182 ? -15.415 -0.236 9.713 1.00 86.50 182 GLY A CA 1
ATOM 1476 C C . GLY A 1 182 ? -16.415 0.549 10.558 1.00 86.50 182 GLY A C 1
ATOM 1477 O O . GLY A 1 182 ? -17.137 1.404 10.047 1.00 86.50 182 GLY A O 1
ATOM 1478 N N . VAL A 1 183 ? -16.419 0.280 11.859 1.00 91.62 183 VAL A N 1
ATOM 1479 C CA . VAL A 1 183 ? -17.208 1.026 12.845 1.00 91.62 183 VAL A CA 1
ATOM 1480 C C . VAL A 1 183 ? -16.277 1.963 13.598 1.00 91.62 183 VAL A C 1
ATOM 1482 O O . VAL A 1 183 ? -15.202 1.554 14.042 1.00 91.62 183 VAL A O 1
ATOM 1485 N N . LEU A 1 184 ? -16.672 3.227 13.709 1.00 93.88 184 LEU A N 1
ATOM 1486 C CA . LEU A 1 184 ? -15.871 4.254 14.355 1.00 93.88 184 LEU A CA 1
ATOM 1487 C C . LEU A 1 184 ? -16.294 4.428 15.812 1.00 93.88 184 LEU A C 1
ATOM 1489 O O . LEU A 1 184 ? -17.470 4.634 16.107 1.00 93.88 184 LEU A O 1
ATOM 1493 N N . PHE A 1 185 ? -15.309 4.392 16.699 1.00 95.00 185 PHE A N 1
ATOM 1494 C CA . PHE A 1 185 ? -15.459 4.631 18.122 1.00 95.00 185 PHE A CA 1
ATOM 1495 C C . PHE A 1 185 ? -14.677 5.879 18.535 1.00 95.00 185 PHE A C 1
ATOM 1497 O O . PHE A 1 185 ? -13.571 6.132 18.040 1.00 95.00 185 PHE A O 1
ATOM 1504 N N . ASP A 1 186 ? -15.245 6.650 19.456 1.00 95.06 186 ASP A N 1
ATOM 1505 C CA . ASP A 1 186 ? -14.539 7.730 20.138 1.00 95.06 186 ASP A CA 1
ATOM 1506 C C . ASP A 1 186 ? -13.567 7.171 21.209 1.00 95.06 186 ASP A C 1
ATOM 1508 O O . ASP A 1 186 ? -13.579 5.974 21.519 1.00 95.06 186 ASP A O 1
ATOM 1512 N N . PRO A 1 187 ? -12.713 8.016 21.816 1.00 95.19 187 PRO A N 1
ATOM 1513 C CA . PRO A 1 187 ? -11.834 7.610 22.912 1.00 95.19 187 PRO A CA 1
ATOM 1514 C C . PRO A 1 187 ? -12.531 7.055 24.159 1.00 95.19 187 PRO A C 1
ATOM 1516 O O . PRO A 1 187 ? -11.856 6.453 24.989 1.00 95.19 187 PRO A O 1
ATOM 1519 N N . LYS A 1 188 ? -13.847 7.254 24.302 1.00 93.56 188 LYS A N 1
ATOM 1520 C CA . LYS A 1 188 ? -14.664 6.741 25.408 1.00 93.56 188 LYS A CA 1
ATOM 1521 C C . LYS A 1 188 ? -15.330 5.400 25.072 1.00 93.56 188 LYS A C 1
ATOM 1523 O O . LYS A 1 188 ? -15.963 4.813 25.943 1.00 93.56 188 LYS A O 1
ATOM 1528 N N . GLY A 1 189 ? -15.185 4.905 23.840 1.00 91.69 189 GLY A N 1
ATOM 1529 C CA . GLY A 1 189 ? -15.812 3.667 23.378 1.00 91.69 189 GLY A CA 1
ATOM 1530 C C . GLY A 1 189 ? -17.259 3.836 22.899 1.00 91.69 189 GLY A C 1
ATOM 1531 O O . GLY A 1 189 ? -17.969 2.842 22.724 1.00 91.69 189 GLY A O 1
ATOM 1532 N N . HIS A 1 190 ? -17.724 5.060 22.653 1.00 94.50 190 HIS A N 1
ATOM 1533 C CA . HIS A 1 190 ? -19.022 5.281 22.020 1.00 94.50 190 HIS A CA 1
ATOM 1534 C C . HIS A 1 190 ? -18.902 5.205 20.505 1.00 94.50 190 HIS A C 1
ATOM 1536 O O . HIS A 1 190 ? -17.952 5.722 19.917 1.00 94.50 190 HIS A O 1
ATOM 1542 N N . ILE A 1 191 ? -19.896 4.589 19.869 1.00 92.31 191 ILE A N 1
ATOM 1543 C CA . ILE A 1 191 ? -19.999 4.581 18.412 1.00 92.31 191 ILE A CA 1
ATOM 1544 C C . ILE A 1 191 ? -20.360 5.992 17.962 1.00 92.31 191 ILE A C 1
ATOM 1546 O O . ILE A 1 191 ? -21.325 6.578 18.454 1.00 92.31 191 ILE A O 1
ATOM 1550 N N . VAL A 1 192 ? -19.601 6.519 17.011 1.00 89.50 192 VAL A N 1
ATOM 1551 C CA . VAL A 1 192 ? -19.868 7.824 16.407 1.00 89.50 192 VAL A CA 1
ATOM 1552 C C . VAL A 1 192 ? -20.217 7.650 14.932 1.00 89.50 192 VAL A C 1
ATOM 1554 O O . VAL A 1 192 ? -19.681 6.748 14.277 1.00 89.50 192 VAL A O 1
ATOM 1557 N N . PRO A 1 193 ? -21.101 8.499 14.374 1.00 78.75 193 PRO A N 1
ATOM 1558 C CA . PRO A 1 193 ? -21.330 8.522 12.940 1.00 78.75 193 PRO A CA 1
ATOM 1559 C C . PRO A 1 193 ? -19.996 8.687 12.218 1.00 78.75 193 PRO A C 1
ATOM 1561 O O . PRO A 1 193 ? -19.143 9.475 12.635 1.00 78.75 193 PRO A O 1
ATOM 1564 N N . SER A 1 194 ? -19.813 7.979 11.107 1.00 64.38 194 SER A N 1
ATOM 1565 C CA . SER A 1 194 ? -18.672 8.188 10.218 1.00 64.38 194 SER A CA 1
ATOM 1566 C C . SER A 1 194 ? -18.842 9.505 9.438 1.00 64.38 194 SER A C 1
ATOM 1568 O O . SER A 1 194 ? -18.905 9.506 8.214 1.00 64.38 194 SER A O 1
ATOM 1570 N N . THR A 1 195 ? -19.007 10.626 10.142 1.00 45.78 195 THR A N 1
ATOM 1571 C CA . THR A 1 195 ? -19.036 11.992 9.596 1.00 45.78 195 THR A CA 1
ATOM 1572 C C . THR A 1 195 ? -17.671 12.664 9.669 1.00 45.78 195 THR A C 1
ATOM 1574 O O . THR A 1 195 ? -17.487 13.739 9.104 1.00 45.78 195 THR A O 1
ATOM 1577 N N . LEU A 1 196 ? -16.677 12.022 10.294 1.00 45.47 196 LEU A N 1
ATOM 1578 C CA . LEU A 1 196 ? -15.293 12.356 9.996 1.00 45.47 196 LEU A CA 1
ATOM 1579 C C . LEU A 1 196 ? -15.060 11.995 8.537 1.00 45.47 196 LEU A C 1
ATOM 1581 O O . LEU A 1 196 ? -15.127 10.824 8.172 1.00 45.47 196 LEU A O 1
ATOM 1585 N N . ASP A 1 197 ? -14.776 13.028 7.754 1.00 39.19 197 ASP A N 1
ATOM 1586 C CA . ASP A 1 197 ? -14.491 13.111 6.321 1.00 39.19 197 ASP A CA 1
ATOM 1587 C C . ASP A 1 197 ? -13.280 12.255 5.871 1.00 39.19 197 ASP A C 1
ATOM 1589 O O . ASP A 1 197 ? -12.418 12.674 5.100 1.00 39.19 197 ASP A O 1
ATOM 1593 N N . GLY A 1 198 ? -13.121 11.064 6.458 1.00 39.75 198 GLY A N 1
ATOM 1594 C CA . GLY A 1 198 ? -13.259 9.781 5.772 1.00 39.75 198 GLY A CA 1
ATOM 1595 C C . GLY A 1 198 ? -12.143 9.385 4.826 1.00 39.75 198 GLY A C 1
ATOM 1596 O O . GLY A 1 198 ? -12.031 8.223 4.451 1.00 39.75 198 GLY A O 1
ATOM 1597 N N . LYS A 1 199 ? -11.231 10.305 4.521 1.00 37.62 199 LYS A N 1
ATOM 1598 C CA . LYS A 1 199 ? -9.873 10.032 4.072 1.00 37.62 199 LYS A CA 1
ATOM 1599 C C . LYS A 1 199 ? -9.089 9.442 5.246 1.00 37.62 199 LYS A C 1
ATOM 1601 O O . LYS A 1 199 ? -8.027 9.948 5.609 1.00 37.62 199 LYS A O 1
ATOM 1606 N N . ALA A 1 200 ? -9.561 8.322 5.795 1.00 43.75 200 ALA A N 1
ATOM 1607 C CA . ALA A 1 200 ? -8.687 7.318 6.375 1.00 43.75 200 ALA A CA 1
ATOM 1608 C C . ALA A 1 200 ? -7.804 6.816 5.223 1.00 43.75 200 ALA A C 1
ATOM 1610 O O . ALA A 1 200 ? -8.049 5.792 4.593 1.00 43.75 200 ALA A O 1
ATOM 1611 N N . ARG A 1 201 ? -6.804 7.632 4.869 1.00 41.56 201 ARG A N 1
ATOM 1612 C CA . ARG A 1 201 ? -5.748 7.319 3.916 1.00 41.56 201 ARG A CA 1
ATOM 1613 C C . ARG A 1 201 ? -4.889 6.243 4.555 1.00 41.56 201 ARG A C 1
ATOM 1615 O O . ARG A 1 201 ? -3.828 6.552 5.072 1.00 41.56 201 ARG A O 1
ATOM 1622 N N . TYR A 1 202 ? -5.360 5.006 4.546 1.00 40.97 202 TYR A N 1
ATOM 1623 C CA . TYR A 1 202 ? -4.506 3.836 4.629 1.00 40.97 202 TYR A CA 1
ATOM 1624 C C . TYR A 1 202 ? -5.223 2.637 4.004 1.00 40.97 202 TYR A C 1
ATOM 1626 O O . TYR A 1 202 ? -6.200 2.133 4.547 1.00 40.97 202 TYR A O 1
ATOM 1634 N N . GLY A 1 203 ? -4.678 2.156 2.883 1.00 35.38 203 GLY A N 1
ATOM 1635 C CA . GLY A 1 203 ? -4.534 0.713 2.706 1.00 35.38 203 GLY A CA 1
ATOM 1636 C C . GLY A 1 203 ? -5.337 -0.015 1.633 1.00 35.38 203 GLY A C 1
ATOM 1637 O O . GLY A 1 203 ? -5.212 -1.228 1.584 1.00 35.38 203 GLY A O 1
ATOM 1638 N N . GLU A 1 204 ? -6.060 0.645 0.733 1.00 33.53 204 GLU A N 1
ATOM 1639 C CA . GLU A 1 204 ? -6.264 0.090 -0.613 1.00 33.53 204 GLU A CA 1
ATOM 1640 C C . GLU A 1 204 ? -5.550 1.012 -1.592 1.00 33.53 204 GLU A C 1
ATOM 1642 O O . GLU A 1 204 ? -5.564 2.228 -1.409 1.00 33.53 204 GLU A O 1
ATOM 1647 N N . GLY A 1 205 ? -4.819 0.432 -2.549 1.00 30.78 205 GLY A N 1
ATOM 1648 C CA . GLY A 1 205 ? -3.913 1.157 -3.437 1.00 30.78 205 GLY A CA 1
ATOM 1649 C C . GLY A 1 205 ? -4.508 2.480 -3.902 1.00 30.78 205 GLY A C 1
ATOM 1650 O O . GLY A 1 205 ? -5.650 2.519 -4.341 1.00 30.78 205 GLY A O 1
ATOM 1651 N N . SER A 1 206 ? -3.727 3.549 -3.766 1.00 28.27 206 SER A N 1
ATOM 1652 C CA . SER A 1 206 ? -4.047 4.914 -4.166 1.00 28.27 206 SER A CA 1
ATOM 1653 C C . SER A 1 206 ? -4.584 4.977 -5.602 1.00 28.27 206 SER A C 1
ATOM 1655 O O . SER A 1 206 ? -3.843 5.281 -6.534 1.00 28.27 206 SER A O 1
ATOM 1657 N N . VAL A 1 207 ? -5.879 4.731 -5.798 1.00 27.77 207 VAL A N 1
ATOM 1658 C CA . VAL A 1 207 ? -6.597 5.131 -7.001 1.00 27.77 207 VAL A CA 1
ATOM 1659 C C . VAL A 1 207 ? -6.849 6.618 -6.822 1.00 27.77 207 VAL A C 1
ATOM 1661 O O . VAL A 1 207 ? -7.774 7.052 -6.139 1.00 27.77 207 VAL A O 1
ATOM 1664 N N . ARG A 1 208 ? -5.953 7.423 -7.395 1.00 26.73 208 ARG A N 1
ATOM 1665 C CA . ARG A 1 208 ? -6.253 8.821 -7.685 1.00 26.73 208 ARG A CA 1
ATOM 1666 C C . ARG A 1 208 ? -7.351 8.818 -8.744 1.00 26.73 208 ARG A C 1
ATOM 1668 O O . ARG A 1 208 ? -7.048 8.701 -9.926 1.00 26.73 208 ARG A O 1
ATOM 1675 N N . ILE A 1 209 ? -8.608 8.951 -8.335 1.00 28.36 209 ILE A N 1
ATOM 1676 C CA . ILE A 1 209 ? -9.635 9.436 -9.253 1.00 28.36 209 ILE A CA 1
ATOM 1677 C C . ILE A 1 209 ? -9.300 10.913 -9.468 1.00 28.36 209 ILE A C 1
ATOM 1679 O O . ILE A 1 209 ? -9.460 11.733 -8.563 1.00 28.36 209 ILE A O 1
ATOM 1683 N N . LYS A 1 210 ? -8.725 11.236 -10.631 1.00 25.72 210 LYS A N 1
ATOM 1684 C CA . LYS A 1 210 ? -8.721 12.613 -11.124 1.00 25.72 210 LYS A CA 1
ATOM 1685 C C . LYS A 1 210 ? -10.188 12.976 -11.340 1.00 25.72 210 LYS A C 1
ATOM 1687 O O . LYS A 1 210 ? -10.862 12.300 -12.111 1.00 25.72 210 LYS A O 1
ATOM 1692 N N . GLN A 1 211 ? -10.677 13.981 -10.621 1.00 28.14 211 GLN A N 1
ATOM 1693 C CA . GLN A 1 211 ? -11.905 14.655 -11.024 1.00 28.14 211 GLN A CA 1
ATOM 1694 C C . GLN A 1 211 ? -11.649 15.256 -12.412 1.00 28.14 211 GLN A C 1
ATOM 1696 O O . GLN A 1 211 ? -10.588 15.850 -12.630 1.00 28.14 211 GLN A O 1
ATOM 1701 N N . ILE A 1 212 ? -12.561 14.956 -13.334 1.00 34.81 212 ILE A N 1
ATOM 1702 C CA . ILE A 1 212 ? -12.653 15.540 -14.676 1.00 34.81 212 ILE A CA 1
ATOM 1703 C C . ILE A 1 212 ? -13.102 16.990 -14.522 1.00 34.81 212 ILE A C 1
ATOM 1705 O O . ILE A 1 212 ? -13.989 17.216 -13.667 1.00 34.81 212 ILE A O 1
#

Sequence (212 aa):
MIAIGKLIQQIIGNDKKKRHELALSLAPPGTKDLGKPLRRLAELMRTGERLNAYQEKLRSALGVDEMLVNDAIEDTFEQLKLEEELQKIQRRRHHRKNFTPHIFMQGERAVPTQITICGLTGGNRHRIIPINPADFRSLTVEEQFEIVRRLIKEHQEEKGGEILFFGRAIAYWYRPTPDGNGVLFDPKGHIVPSTLDGKARYGEGSVRIKQI

Secondary structure (DSSP, 8-state):
--HHHHHHHHHHTT-HHHHHHHHHHHSPTT---SHHHHHHHHHHHHH-TTHHHHHHHHHHHS-S-HHHHHHHHHHHHHHHHHHHHHHHHHHHHHHHHT---EEEEEES-SS-TTHHHHHHTTGGGGGEEE---TTTTTS-HHHHHHHHHHHHHHHHHHHTTEETTTEEEEEEEEESSSSSPPEEE-TTS-B--TTS------SS--------